Protein AF-A0A2U1FFC9-F1 (afdb_monomer_lite)

Organism: NCBI:txid663609

Structure (mmCIF, N/CA/C/O backbone):
data_AF-A0A2U1FFC9-F1
#
_entry.id   AF-A0A2U1FFC9-F1
#
loop_
_atom_site.group_PDB
_atom_site.id
_atom_site.type_symbol
_atom_site.label_atom_id
_atom_site.label_alt_id
_atom_site.label_comp_id
_atom_site.label_asym_id
_atom_site.label_entity_id
_atom_site.label_seq_id
_atom_site.pdbx_PDB_ins_code
_atom_site.Cartn_x
_atom_site.Cartn_y
_atom_site.Cartn_z
_atom_site.occupancy
_atom_site.B_iso_or_equiv
_atom_site.auth_seq_id
_atom_site.auth_comp_id
_atom_site.auth_asym_id
_atom_site.auth_atom_id
_atom_site.pdbx_PDB_model_num
ATOM 1 N N . MET A 1 1 ? -13.286 -13.145 -3.670 1.00 39.66 1 MET A N 1
ATOM 2 C CA . MET A 1 1 ? -12.957 -12.233 -4.792 1.00 39.66 1 MET A CA 1
ATOM 3 C C . MET A 1 1 ? -11.546 -11.694 -4.554 1.00 39.66 1 MET A C 1
ATOM 5 O O . MET A 1 1 ? -11.308 -11.249 -3.450 1.00 39.66 1 MET A O 1
ATOM 9 N N . GLN A 1 2 ? -10.584 -11.813 -5.482 1.00 45.88 2 GLN A N 1
ATOM 10 C CA . GLN A 1 2 ? -9.219 -11.285 -5.259 1.00 45.88 2 GLN A CA 1
ATOM 11 C C . GLN A 1 2 ? -9.228 -9.750 -5.266 1.00 45.88 2 GLN A C 1
ATOM 13 O O . GLN A 1 2 ? -9.827 -9.145 -6.153 1.00 45.88 2 GLN A O 1
ATOM 18 N N . ARG A 1 3 ? -8.535 -9.142 -4.301 1.00 52.25 3 ARG A N 1
ATOM 19 C CA . ARG A 1 3 ? -8.536 -7.700 -3.999 1.00 52.25 3 ARG A CA 1
ATOM 20 C C . ARG A 1 3 ? -7.901 -6.798 -5.072 1.00 52.25 3 ARG A C 1
ATOM 22 O O . ARG A 1 3 ? -8.127 -5.600 -5.100 1.00 52.25 3 ARG A O 1
ATOM 29 N N . VAL A 1 4 ? -7.175 -7.401 -6.012 1.00 47.69 4 VAL A N 1
ATOM 30 C CA . VAL A 1 4 ? -6.439 -6.766 -7.128 1.00 47.69 4 VAL A CA 1
ATOM 31 C C . VAL A 1 4 ? -7.366 -6.264 -8.266 1.00 47.69 4 VAL A C 1
ATOM 33 O O . VAL A 1 4 ? -6.915 -5.767 -9.292 1.00 47.69 4 VAL A O 1
ATOM 36 N N . LEU A 1 5 ? -8.691 -6.396 -8.131 1.00 48.50 5 LEU A N 1
ATOM 37 C CA . LEU A 1 5 ? -9.648 -6.312 -9.246 1.00 48.50 5 LEU A CA 1
ATOM 38 C C . LEU A 1 5 ? -10.314 -4.952 -9.518 1.00 48.50 5 LEU A C 1
ATOM 40 O O . LEU A 1 5 ? -11.171 -4.877 -10.399 1.00 48.50 5 LEU A O 1
ATOM 44 N N . TRP A 1 6 ? -9.984 -3.866 -8.826 1.00 49.78 6 TRP A N 1
ATOM 45 C CA . TRP A 1 6 ? -10.933 -2.744 -8.734 1.00 49.78 6 TRP A CA 1
ATOM 46 C C . TRP A 1 6 ? -10.689 -1.534 -9.636 1.00 49.78 6 TRP A C 1
ATOM 48 O O . TRP A 1 6 ? -11.025 -0.410 -9.289 1.00 49.78 6 TRP A O 1
ATOM 58 N N . GLY A 1 7 ? -10.264 -1.799 -10.876 1.00 42.22 7 GLY A N 1
ATOM 59 C CA . GLY A 1 7 ? -10.444 -0.859 -11.997 1.00 42.22 7 GLY A CA 1
ATOM 60 C C . GLY A 1 7 ? -11.884 -0.810 -12.548 1.00 42.22 7 GLY A C 1
ATOM 61 O O . GLY A 1 7 ? -12.207 0.044 -13.372 1.00 42.22 7 GLY A O 1
ATOM 62 N N . LYS A 1 8 ? -12.768 -1.724 -12.118 1.00 46.50 8 LYS A N 1
ATOM 63 C CA . LYS A 1 8 ? -14.217 -1.663 -12.362 1.00 46.50 8 LYS A CA 1
ATOM 64 C C . LYS A 1 8 ? -14.975 -2.135 -11.131 1.00 46.50 8 LYS A C 1
ATOM 66 O O . LYS A 1 8 ? -14.842 -3.287 -10.719 1.00 46.50 8 LYS A O 1
ATOM 71 N N . ARG A 1 9 ? -15.795 -1.249 -10.580 1.00 56.44 9 ARG A N 1
ATOM 72 C CA . ARG A 1 9 ? -16.709 -1.566 -9.488 1.00 56.44 9 ARG A CA 1
ATOM 73 C C . ARG A 1 9 ? -17.879 -2.383 -10.040 1.00 56.44 9 ARG A C 1
ATOM 75 O O . ARG A 1 9 ? -18.305 -2.184 -11.179 1.00 56.44 9 ARG A O 1
ATOM 82 N N . GLN A 1 10 ? -18.394 -3.322 -9.249 1.00 54.12 10 GLN A N 1
ATOM 83 C CA . GLN A 1 10 ? -19.547 -4.146 -9.647 1.00 54.12 10 GLN A CA 1
ATOM 84 C C . GLN A 1 10 ? -20.884 -3.386 -9.579 1.00 54.12 10 GLN A C 1
ATOM 86 O O . GLN A 1 10 ? -21.905 -3.893 -10.032 1.00 54.12 10 GLN A O 1
ATOM 91 N N . ASP A 1 11 ? -20.870 -2.159 -9.061 1.00 60.59 11 ASP A N 1
ATOM 92 C CA . ASP A 1 11 ? -22.029 -1.275 -8.902 1.00 60.59 11 ASP A CA 1
ATOM 93 C C . ASP A 1 11 ? -22.314 -0.383 -10.127 1.00 60.59 11 ASP A C 1
ATOM 95 O O . ASP A 1 11 ? -23.240 0.426 -10.106 1.00 60.59 11 ASP A O 1
ATOM 99 N N . GLY A 1 12 ? -21.539 -0.535 -11.207 1.00 63.72 12 GLY A N 1
ATOM 100 C CA . GLY A 1 12 ? -21.712 0.211 -12.455 1.00 63.72 12 GLY A CA 1
ATOM 101 C C . GLY A 1 12 ? -20.914 1.515 -12.551 1.00 63.72 12 GLY A C 1
ATOM 102 O O . GLY A 1 12 ? -20.929 2.137 -13.616 1.00 63.72 12 GLY A O 1
ATOM 103 N N . TYR A 1 13 ? -20.176 1.908 -11.508 1.00 67.44 13 TYR A N 1
ATOM 104 C CA . TYR A 1 13 ? -19.271 3.056 -11.555 1.00 67.44 13 TYR A CA 1
ATOM 105 C C . TYR A 1 13 ? -17.846 2.656 -11.958 1.00 67.44 13 TYR A C 1
ATOM 107 O O . TYR A 1 13 ? -17.339 1.582 -11.632 1.00 67.44 13 TYR A O 1
ATOM 115 N N . ILE A 1 14 ? -17.180 3.543 -12.696 1.00 70.31 14 ILE A N 1
ATOM 116 C CA . ILE A 1 14 ? -15.775 3.381 -13.096 1.00 70.31 14 ILE A CA 1
ATOM 117 C C . ILE A 1 14 ? -14.864 4.115 -12.109 1.00 70.31 14 ILE A C 1
ATOM 119 O O . ILE A 1 14 ? -13.792 3.619 -11.787 1.00 70.31 14 ILE A O 1
ATOM 123 N N . LEU A 1 15 ? -15.297 5.282 -11.625 1.00 76.50 15 LEU A N 1
ATOM 124 C CA . LEU A 1 15 ? -14.524 6.154 -10.742 1.00 76.50 15 LEU A CA 1
ATOM 125 C C . LEU A 1 15 ? -15.277 6.404 -9.432 1.00 76.50 15 LEU A C 1
ATOM 127 O O . LEU A 1 15 ? -16.505 6.510 -9.423 1.00 76.50 15 LEU A O 1
ATOM 131 N N . ASN A 1 16 ? -14.548 6.566 -8.330 1.00 80.69 16 ASN A N 1
ATOM 132 C CA . ASN A 1 16 ? -15.128 6.855 -7.017 1.00 80.69 16 ASN A CA 1
ATOM 133 C C . ASN A 1 16 ? -15.854 8.202 -6.993 1.00 80.69 16 ASN A C 1
ATOM 135 O O . ASN A 1 16 ? -16.884 8.332 -6.336 1.00 80.69 16 ASN A O 1
ATOM 139 N N . SER A 1 17 ? -15.385 9.184 -7.759 1.00 83.69 17 SER A N 1
ATOM 140 C CA . SER A 1 17 ? -16.026 10.484 -7.964 1.00 83.69 17 SER A CA 1
ATOM 141 C C . SER A 1 17 ? -17.448 10.380 -8.526 1.00 83.69 17 SER A C 1
ATOM 143 O O . SER A 1 17 ? -18.261 11.275 -8.289 1.00 83.69 17 SER A O 1
ATOM 145 N N . GLN A 1 18 ? -17.784 9.278 -9.204 1.00 80.56 18 GLN A N 1
ATOM 146 C CA . GLN A 1 18 ? -19.141 9.007 -9.685 1.00 80.56 18 GLN A CA 1
ATOM 147 C C . GLN A 1 18 ? -20.067 8.488 -8.572 1.00 80.56 18 GLN A C 1
ATOM 149 O O . GLN A 1 18 ? -21.270 8.730 -8.630 1.00 80.56 18 GLN A O 1
ATOM 154 N N . ASP A 1 19 ? -19.511 7.868 -7.525 1.00 83.12 19 ASP A N 1
ATOM 155 C CA . ASP A 1 19 ? -20.222 7.437 -6.312 1.00 83.12 19 ASP A CA 1
ATOM 156 C C . ASP A 1 19 ? -19.857 8.313 -5.107 1.00 83.12 19 ASP A C 1
ATOM 158 O O . ASP A 1 19 ? -19.479 7.832 -4.039 1.00 83.12 19 ASP A O 1
ATOM 162 N N . ARG A 1 20 ? -19.917 9.640 -5.281 1.00 86.44 20 ARG A N 1
ATOM 163 C CA . ARG A 1 20 ? -19.698 10.618 -4.195 1.00 86.44 20 ARG A CA 1
ATOM 164 C C . ARG A 1 20 ? -18.394 10.393 -3.413 1.00 86.44 20 ARG A C 1
ATOM 166 O O . ARG A 1 20 ? -18.344 10.664 -2.216 1.00 86.44 20 ARG A O 1
ATOM 173 N N . TYR A 1 21 ? -17.350 9.915 -4.086 1.00 88.19 21 TYR A N 1
ATOM 174 C CA . TYR A 1 21 ? -16.063 9.563 -3.489 1.00 88.19 21 TYR A CA 1
ATOM 175 C C . TYR A 1 21 ? -16.154 8.467 -2.414 1.00 88.19 21 TYR A C 1
ATOM 177 O O . TYR A 1 21 ? -15.487 8.541 -1.384 1.00 88.19 21 TYR A O 1
ATOM 185 N N . ARG A 1 22 ? -16.995 7.450 -2.626 1.00 86.38 22 ARG A N 1
ATOM 186 C CA . ARG A 1 22 ? -17.118 6.280 -1.744 1.00 86.38 22 ARG A CA 1
ATOM 187 C C . ARG A 1 22 ? -16.629 5.042 -2.467 1.00 86.38 22 ARG A C 1
ATOM 189 O O . ARG A 1 22 ? -17.348 4.528 -3.301 1.00 86.38 22 ARG A O 1
ATOM 196 N N . CYS A 1 23 ? -15.448 4.536 -2.157 1.00 86.56 23 CYS A N 1
ATOM 197 C CA . CYS A 1 23 ? -14.851 3.339 -2.748 1.00 86.56 23 CYS A CA 1
ATOM 198 C C . CYS A 1 23 ? -15.372 2.066 -2.047 1.00 86.56 23 CYS A C 1
ATOM 200 O O . CYS A 1 23 ? -14.615 1.381 -1.367 1.00 86.56 23 CYS A O 1
ATOM 202 N N . ARG A 1 24 ? -16.686 1.794 -2.112 1.00 87.12 24 ARG A N 1
ATOM 203 C CA . ARG A 1 24 ? -17.338 0.678 -1.394 1.00 87.12 24 ARG A CA 1
ATOM 204 C C . ARG A 1 24 ? -17.534 -0.521 -2.306 1.00 87.12 24 ARG A C 1
ATOM 206 O O . ARG A 1 24 ? -18.467 -0.570 -3.099 1.00 87.12 24 ARG A O 1
ATOM 213 N N . ILE A 1 25 ? -16.620 -1.461 -2.194 1.00 81.62 25 ILE A N 1
ATOM 214 C CA . ILE A 1 25 ? -16.405 -2.510 -3.193 1.00 81.62 25 ILE A CA 1
ATOM 215 C C . ILE A 1 25 ? -16.366 -3.907 -2.570 1.00 81.62 25 ILE A C 1
ATOM 217 O O . ILE A 1 25 ? -16.505 -4.894 -3.289 1.00 81.62 25 ILE A O 1
ATOM 221 N N . HIS A 1 26 ? -16.248 -3.985 -1.243 1.00 84.19 26 HIS A N 1
ATOM 222 C CA . HIS A 1 26 ? -16.419 -5.212 -0.469 1.00 84.19 26 HIS A CA 1
ATOM 223 C C . HIS A 1 26 ? -17.905 -5.507 -0.204 1.00 84.19 26 HIS A C 1
ATOM 225 O O . HIS A 1 26 ? -18.700 -4.585 -0.009 1.00 84.19 26 HIS A O 1
ATOM 231 N N . ASP A 1 27 ? -18.262 -6.793 -0.192 1.00 85.44 27 ASP A N 1
ATOM 232 C CA . ASP A 1 27 ? -19.570 -7.272 0.262 1.00 85.44 27 ASP A CA 1
ATOM 233 C C . ASP A 1 27 ? -19.655 -7.313 1.798 1.00 85.44 27 ASP A C 1
ATOM 235 O O . ASP A 1 27 ? -18.649 -7.192 2.498 1.00 85.44 27 ASP A O 1
ATOM 239 N N . GLN A 1 28 ? -20.877 -7.444 2.323 1.00 88.75 28 GLN A N 1
ATOM 240 C CA . GLN A 1 28 ? -21.112 -7.397 3.766 1.00 88.75 28 GLN A CA 1
ATOM 241 C C . GLN A 1 28 ? -20.469 -8.583 4.496 1.00 88.75 28 GLN A C 1
ATOM 243 O O . GLN A 1 28 ? -19.842 -8.369 5.524 1.00 88.75 28 GLN A O 1
ATOM 248 N N . ASP A 1 29 ? -20.547 -9.796 3.941 1.00 88.56 29 ASP A N 1
ATOM 249 C CA . ASP A 1 29 ? -19.963 -10.998 4.553 1.00 88.56 29 ASP A CA 1
ATOM 250 C C . ASP A 1 29 ? -18.446 -10.840 4.760 1.00 88.56 29 ASP A C 1
ATOM 252 O O . ASP A 1 29 ? -17.906 -11.197 5.812 1.00 88.56 29 ASP A O 1
ATOM 256 N N . PHE A 1 30 ? -17.744 -10.260 3.779 1.00 87.00 30 PHE A N 1
ATOM 257 C CA . PHE A 1 30 ? -16.332 -9.926 3.920 1.00 87.00 30 PHE A CA 1
ATOM 258 C C . PHE A 1 30 ? -16.111 -8.847 4.982 1.00 87.00 30 PHE A C 1
ATOM 260 O O . PHE A 1 30 ? -15.239 -9.012 5.836 1.00 87.00 30 PHE A O 1
ATOM 267 N N . LEU A 1 31 ? -16.873 -7.751 4.946 1.00 90.94 31 LEU A N 1
ATOM 268 C CA . LEU A 1 31 ? -16.727 -6.666 5.921 1.00 90.94 31 LEU A CA 1
ATOM 269 C C . LEU A 1 31 ? -16.941 -7.166 7.350 1.00 90.94 31 LEU A C 1
ATOM 271 O O . LEU A 1 31 ? -16.120 -6.872 8.212 1.00 90.94 31 LEU A O 1
ATOM 275 N N . ASP A 1 32 ? -17.964 -7.984 7.581 1.00 92.56 32 ASP A N 1
ATOM 276 C CA . ASP A 1 32 ? -18.250 -8.586 8.881 1.00 92.56 32 ASP A CA 1
ATOM 277 C C . ASP A 1 32 ? -17.082 -9.468 9.340 1.00 92.56 32 ASP A C 1
ATOM 279 O O . ASP A 1 32 ? -16.665 -9.400 10.496 1.00 92.56 32 ASP A O 1
ATOM 283 N N . SER A 1 33 ? -16.482 -10.249 8.431 1.00 90.81 33 SER A N 1
ATOM 284 C CA . SER A 1 33 ? -15.308 -11.073 8.755 1.00 90.81 33 SER A CA 1
ATOM 285 C C . SER A 1 33 ? -14.100 -10.251 9.222 1.00 90.81 33 SER A C 1
ATOM 287 O O . SER A 1 33 ? -13.362 -10.701 10.098 1.00 90.81 33 SER A O 1
ATOM 289 N N . ILE A 1 34 ? -13.914 -9.047 8.674 1.00 91.94 34 ILE A N 1
ATOM 290 C CA . ILE A 1 34 ? -12.832 -8.130 9.047 1.00 91.94 34 ILE A CA 1
ATOM 291 C C . ILE A 1 34 ? -13.169 -7.387 10.341 1.00 91.94 34 ILE A C 1
ATOM 293 O O . ILE A 1 34 ? -12.346 -7.353 11.251 1.00 91.94 34 ILE A O 1
ATOM 297 N N . VAL A 1 35 ? -14.377 -6.825 10.442 1.00 94.38 35 VAL A N 1
ATOM 298 C CA . VAL A 1 35 ? -14.840 -6.050 11.606 1.00 94.38 35 VAL A CA 1
ATOM 299 C C . VAL A 1 35 ? -14.822 -6.896 12.878 1.00 94.38 35 VAL A C 1
ATOM 301 O O . VAL A 1 35 ? -14.418 -6.402 13.923 1.00 94.38 35 VAL A O 1
ATOM 304 N N . ASN A 1 36 ? -15.161 -8.185 12.790 1.00 94.62 36 ASN A N 1
ATOM 305 C CA . ASN A 1 36 ? -15.112 -9.107 13.931 1.00 94.62 36 ASN A CA 1
ATOM 306 C C . ASN A 1 36 ? -13.697 -9.355 14.487 1.00 94.62 36 ASN A C 1
ATOM 308 O O . ASN A 1 36 ? -13.565 -9.956 15.549 1.00 94.62 36 ASN A O 1
ATOM 312 N N . GLN A 1 37 ? -12.655 -8.940 13.768 1.00 95.94 37 GLN A N 1
ATOM 313 C CA . GLN A 1 37 ? -11.253 -9.072 14.172 1.00 95.94 37 GLN A CA 1
ATOM 314 C C . GLN A 1 37 ? -10.623 -7.722 14.537 1.00 95.94 37 GLN A C 1
ATOM 316 O O . GLN A 1 37 ? -9.427 -7.671 14.806 1.00 95.94 37 GLN A O 1
ATOM 321 N N . VAL A 1 38 ? -11.398 -6.632 14.513 1.00 97.00 38 VAL A N 1
ATOM 322 C CA . VAL A 1 38 ? -10.933 -5.311 14.942 1.00 97.00 38 VAL A CA 1
ATOM 323 C C . VAL A 1 38 ? -10.784 -5.298 16.457 1.00 97.00 38 VAL A C 1
ATOM 325 O O . VAL A 1 38 ? -11.736 -5.569 17.187 1.00 97.00 38 VAL A O 1
ATOM 328 N N . GLU A 1 39 ? -9.591 -4.940 16.913 1.00 96.75 39 GLU A N 1
ATOM 329 C CA . GLU A 1 39 ? -9.299 -4.665 18.313 1.00 96.75 39 GLU A CA 1
ATOM 330 C C . GLU A 1 39 ? -9.662 -3.208 18.624 1.00 96.75 39 GLU A C 1
ATOM 332 O O . GLU A 1 39 ? -9.395 -2.306 17.823 1.00 96.75 39 GLU A O 1
ATOM 337 N N . GLU A 1 40 ? -10.298 -2.972 19.772 1.00 96.12 40 GLU A N 1
ATOM 338 C CA . GLU A 1 40 ? -10.555 -1.618 20.265 1.00 96.12 40 GLU A CA 1
ATOM 339 C C . GLU A 1 40 ? -9.234 -0.976 20.693 1.00 96.12 40 GLU A C 1
ATOM 341 O O . GLU A 1 40 ? -8.424 -1.591 21.384 1.00 96.12 40 GLU A O 1
ATOM 346 N N . LEU A 1 41 ? -9.013 0.262 20.263 1.00 95.19 41 LEU A N 1
ATOM 347 C CA . LEU A 1 41 ? -7.784 1.000 20.503 1.00 95.19 41 LEU A CA 1
ATOM 348 C C . LEU A 1 41 ? -8.079 2.204 21.387 1.00 95.19 41 LEU A C 1
ATOM 350 O O . LEU A 1 41 ? -8.672 3.181 20.931 1.00 95.19 41 LEU A O 1
ATOM 354 N N . ASP A 1 42 ? -7.624 2.146 22.637 1.00 90.75 42 ASP A N 1
ATOM 355 C CA . ASP A 1 42 ? -7.608 3.316 23.515 1.00 90.75 42 ASP A CA 1
ATOM 356 C C . ASP A 1 42 ? -6.630 4.358 22.936 1.00 90.75 42 ASP A C 1
ATOM 358 O O . ASP A 1 42 ? -5.450 4.031 22.772 1.00 90.75 42 ASP A O 1
ATOM 362 N N . PRO A 1 43 ? -7.062 5.597 22.624 1.00 82.81 43 PRO A N 1
ATOM 363 C CA . PRO A 1 43 ? -6.199 6.630 22.048 1.00 82.81 43 PRO A CA 1
ATOM 364 C C . PRO A 1 43 ? -4.892 6.881 22.816 1.00 82.81 43 PRO A C 1
ATOM 366 O O . PRO A 1 43 ? -3.873 7.199 22.191 1.00 82.81 43 PRO A O 1
ATOM 369 N N . ASP A 1 44 ? -4.906 6.706 24.140 1.00 84.94 44 ASP A N 1
ATOM 370 C CA . ASP A 1 44 ? -3.739 6.876 25.018 1.00 84.94 44 ASP A CA 1
ATOM 371 C C . ASP A 1 44 ? -3.033 5.542 25.348 1.00 84.94 44 ASP A C 1
ATOM 373 O O . ASP A 1 44 ? -2.022 5.513 26.060 1.00 84.94 44 ASP A O 1
ATOM 377 N N . GLY A 1 45 ? -3.549 4.430 24.823 1.00 90.38 45 GLY A N 1
ATOM 378 C CA . GLY A 1 45 ? -3.057 3.079 25.052 1.00 90.38 45 GLY A CA 1
ATOM 379 C C . GLY A 1 45 ? -1.821 2.713 24.216 1.00 90.38 45 GLY A C 1
ATOM 380 O O . GLY A 1 45 ? -1.584 3.258 23.130 1.00 90.38 45 GLY A O 1
ATOM 381 N N . PRO A 1 46 ? -1.012 1.747 24.689 1.00 92.75 46 PRO A N 1
ATOM 382 C CA . PRO A 1 46 ? 0.161 1.276 23.958 1.00 92.75 46 PRO A CA 1
ATOM 383 C C . PRO A 1 46 ? -0.198 0.592 22.629 1.00 92.75 46 PRO A C 1
ATOM 385 O O . PRO A 1 46 ? 0.563 0.740 21.671 1.00 92.75 46 PRO A O 1
ATOM 388 N N . GLU A 1 47 ? -1.344 -0.097 22.530 1.00 93.81 47 GLU A N 1
ATOM 389 C CA . GLU A 1 47 ? -1.783 -0.741 21.280 1.00 93.81 47 GLU A CA 1
ATOM 390 C C . GLU A 1 47 ? -2.062 0.285 20.178 1.00 93.81 47 GLU A C 1
ATOM 392 O O . GLU A 1 47 ? -1.628 0.107 19.039 1.00 93.81 47 GLU A O 1
ATOM 397 N N . HIS A 1 48 ? -2.704 1.408 20.518 1.00 94.12 48 HIS A N 1
ATOM 398 C CA . HIS A 1 48 ? -2.968 2.488 19.567 1.00 94.12 48 HIS A CA 1
ATOM 399 C C . HIS A 1 48 ? -1.666 3.103 19.036 1.00 94.12 48 HIS A C 1
ATOM 401 O O . HIS A 1 48 ? -1.520 3.348 17.833 1.00 94.12 48 HIS A O 1
ATOM 407 N N . GLY A 1 49 ? -0.680 3.298 19.917 1.00 93.50 49 GLY A N 1
ATOM 408 C CA . GLY A 1 49 ? 0.659 3.748 19.537 1.00 93.50 49 GLY A CA 1
ATOM 409 C C . GLY A 1 49 ? 1.374 2.764 18.605 1.00 93.50 49 GLY A C 1
ATOM 410 O O . GLY A 1 49 ? 1.898 3.177 17.567 1.00 93.50 49 GLY A O 1
ATOM 411 N N . ALA A 1 50 ? 1.362 1.471 18.942 1.00 95.38 50 ALA A N 1
ATOM 412 C CA . ALA A 1 50 ? 1.980 0.415 18.139 1.00 95.38 50 ALA A CA 1
ATOM 413 C C . ALA A 1 50 ? 1.333 0.301 16.751 1.00 95.38 50 ALA A C 1
ATOM 415 O O . ALA A 1 50 ? 2.034 0.284 15.736 1.00 95.38 50 ALA A O 1
ATOM 416 N N . PHE A 1 51 ? 0.001 0.310 16.694 1.00 97.25 51 PHE A N 1
ATOM 417 C CA . PHE A 1 51 ? -0.762 0.253 15.453 1.00 97.25 51 PHE A CA 1
ATOM 418 C C . PHE A 1 51 ? -0.478 1.456 14.543 1.00 97.25 51 PHE A C 1
ATOM 420 O O . PHE A 1 51 ? -0.182 1.288 13.357 1.00 97.25 51 PHE A O 1
ATOM 427 N N . ASN A 1 52 ? -0.486 2.678 15.087 1.00 95.06 52 ASN A N 1
ATOM 428 C CA . ASN A 1 52 ? -0.185 3.886 14.315 1.00 95.06 52 ASN A CA 1
ATOM 429 C C . ASN A 1 52 ? 1.264 3.926 13.823 1.00 95.06 52 ASN A C 1
ATOM 431 O O . ASN A 1 52 ? 1.520 4.315 12.680 1.00 95.06 52 ASN A O 1
ATOM 435 N N . GLN A 1 53 ? 2.216 3.509 14.662 1.00 96.06 53 GLN A N 1
ATOM 436 C CA . GLN A 1 53 ? 3.618 3.400 14.267 1.00 96.06 53 GLN A CA 1
ATOM 437 C C . GLN A 1 53 ? 3.789 2.396 13.125 1.00 96.06 53 GLN A C 1
ATOM 439 O O . GLN A 1 53 ? 4.509 2.674 12.163 1.00 96.06 53 GLN A O 1
ATOM 444 N N . TYR A 1 54 ? 3.1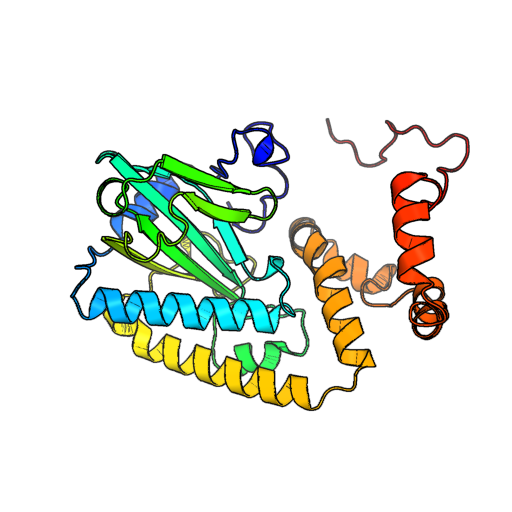13 1.252 13.217 1.00 98.12 54 TYR A N 1
ATOM 445 C CA . TYR A 1 54 ? 3.132 0.229 12.187 1.00 98.12 54 TYR A CA 1
ATOM 446 C C . TYR A 1 54 ? 2.518 0.720 10.871 1.00 98.12 54 TYR A C 1
ATOM 448 O O . TYR A 1 54 ? 3.177 0.632 9.836 1.00 98.12 54 TYR A O 1
ATOM 456 N N . ASN A 1 55 ? 1.316 1.309 10.911 1.00 97.12 55 ASN A N 1
ATOM 457 C CA . ASN A 1 55 ? 0.658 1.914 9.746 1.00 97.12 55 ASN A CA 1
ATOM 458 C C . ASN A 1 55 ? 1.587 2.911 9.041 1.00 97.12 55 ASN A C 1
ATOM 460 O O . ASN A 1 55 ? 1.819 2.794 7.841 1.00 97.12 55 ASN A O 1
ATOM 464 N N . ALA A 1 56 ? 2.191 3.838 9.791 1.00 96.19 56 ALA A N 1
ATOM 465 C CA . ALA A 1 56 ? 3.099 4.833 9.228 1.00 96.19 56 ALA A CA 1
ATOM 466 C C . ALA A 1 56 ? 4.360 4.207 8.605 1.00 96.19 56 ALA A C 1
ATOM 468 O O . ALA A 1 56 ? 4.795 4.629 7.533 1.00 96.19 56 ALA A O 1
ATOM 469 N N . ALA A 1 57 ? 4.954 3.203 9.258 1.00 98.12 57 ALA A N 1
ATOM 470 C CA . ALA A 1 57 ? 6.154 2.535 8.758 1.00 98.12 57 ALA A CA 1
ATOM 471 C C . ALA A 1 57 ? 5.872 1.705 7.497 1.00 98.12 57 ALA A C 1
ATOM 473 O O . ALA A 1 57 ? 6.632 1.780 6.530 1.00 98.12 57 ALA A O 1
ATOM 474 N N . ALA A 1 58 ? 4.780 0.939 7.493 1.00 97.94 58 ALA A N 1
ATOM 475 C CA . ALA A 1 58 ? 4.371 0.136 6.348 1.00 97.94 58 ALA A CA 1
ATOM 476 C C . ALA A 1 58 ? 3.948 1.023 5.168 1.00 97.94 58 ALA A C 1
ATOM 478 O O . ALA A 1 58 ? 4.307 0.728 4.031 1.00 97.94 58 ALA A O 1
ATOM 479 N N . GLU A 1 59 ? 3.254 2.138 5.427 1.00 96.12 59 GLU A N 1
ATOM 480 C CA . GLU A 1 59 ? 2.869 3.106 4.395 1.00 96.12 59 GLU A CA 1
ATOM 481 C C . GLU A 1 59 ? 4.107 3.748 3.758 1.00 96.12 59 GLU A C 1
ATOM 483 O O . GLU A 1 59 ? 4.199 3.827 2.534 1.00 96.12 59 GLU A O 1
ATOM 488 N N . LEU A 1 60 ? 5.099 4.140 4.566 1.00 96.25 60 LEU A N 1
ATOM 489 C CA . LEU A 1 60 ? 6.368 4.670 4.065 1.00 96.25 60 LEU A CA 1
ATOM 490 C C . LEU A 1 60 ? 7.105 3.663 3.173 1.00 96.25 60 LEU A C 1
ATOM 492 O O . LEU A 1 60 ? 7.599 4.042 2.110 1.00 96.25 60 LEU A O 1
ATOM 496 N N . LEU A 1 61 ? 7.188 2.398 3.595 1.00 97.69 61 LEU A N 1
ATOM 497 C CA . LEU A 1 61 ? 7.811 1.354 2.785 1.00 97.69 61 LEU A CA 1
ATOM 498 C C . LEU A 1 61 ? 7.066 1.168 1.464 1.00 97.69 61 LEU A C 1
ATOM 500 O O . LEU A 1 61 ? 7.703 1.143 0.416 1.00 97.69 61 LEU A O 1
ATOM 504 N N . ALA A 1 62 ? 5.737 1.081 1.512 1.00 95.88 62 ALA A N 1
ATOM 505 C CA . ALA A 1 62 ? 4.914 0.902 0.327 1.00 95.88 62 ALA A CA 1
ATOM 506 C C . ALA A 1 62 ? 5.110 2.045 -0.684 1.00 95.88 62 ALA A C 1
ATOM 508 O O . ALA A 1 62 ? 5.261 1.794 -1.881 1.00 95.88 62 ALA A O 1
ATOM 509 N N . PHE A 1 63 ? 5.209 3.295 -0.211 1.00 93.19 63 PHE A N 1
ATOM 510 C CA . PHE A 1 63 ? 5.590 4.427 -1.061 1.00 93.19 63 PHE A CA 1
ATOM 511 C C . PHE A 1 63 ? 6.955 4.258 -1.695 1.00 93.19 63 PHE A C 1
ATOM 513 O O . PHE A 1 63 ? 7.102 4.469 -2.898 1.00 93.19 63 PHE A O 1
ATOM 520 N N . LEU A 1 64 ? 7.954 3.912 -0.890 1.00 94.94 64 LEU A N 1
ATOM 521 C CA . LEU A 1 64 ? 9.323 3.817 -1.364 1.00 94.94 64 LEU A CA 1
ATOM 522 C C . LEU A 1 64 ? 9.480 2.695 -2.398 1.00 94.94 64 LEU A C 1
ATOM 524 O O . LEU A 1 64 ? 10.122 2.909 -3.425 1.00 94.94 64 LEU A O 1
ATOM 528 N N . ASP A 1 65 ? 8.856 1.540 -2.156 1.00 95.44 65 ASP A N 1
ATOM 529 C CA . ASP A 1 65 ? 8.835 0.391 -3.071 1.00 95.44 65 ASP A CA 1
ATOM 530 C C . ASP A 1 65 ? 8.176 0.738 -4.411 1.00 95.44 65 ASP A C 1
ATOM 532 O O . ASP A 1 65 ? 8.580 0.249 -5.462 1.00 95.44 65 ASP A O 1
ATOM 536 N N . HIS A 1 66 ? 7.244 1.690 -4.397 1.00 94.38 66 HIS A N 1
ATOM 537 C CA . HIS A 1 66 ? 6.547 2.181 -5.581 1.00 94.38 66 HIS A CA 1
ATOM 538 C C . HIS A 1 66 ? 7.053 3.561 -6.042 1.00 94.38 66 HIS A C 1
ATOM 540 O O . HIS A 1 66 ? 6.342 4.266 -6.757 1.00 94.38 66 HIS A O 1
ATOM 546 N N . TYR A 1 67 ? 8.271 3.985 -5.676 1.00 93.06 67 TYR A N 1
ATOM 547 C CA . TYR A 1 67 ? 8.865 5.264 -6.115 1.00 93.06 67 TYR A CA 1
ATOM 548 C C . TYR A 1 67 ? 7.951 6.493 -5.898 1.00 93.06 67 TYR A C 1
ATOM 550 O O . TYR A 1 67 ? 7.752 7.315 -6.796 1.00 93.06 67 TYR A O 1
ATOM 558 N N . ASP A 1 68 ? 7.365 6.605 -4.705 1.00 88.25 68 ASP A N 1
ATOM 559 C CA . ASP A 1 68 ? 6.375 7.620 -4.306 1.00 88.25 68 ASP A CA 1
ATOM 560 C C . ASP A 1 68 ? 5.079 7.618 -5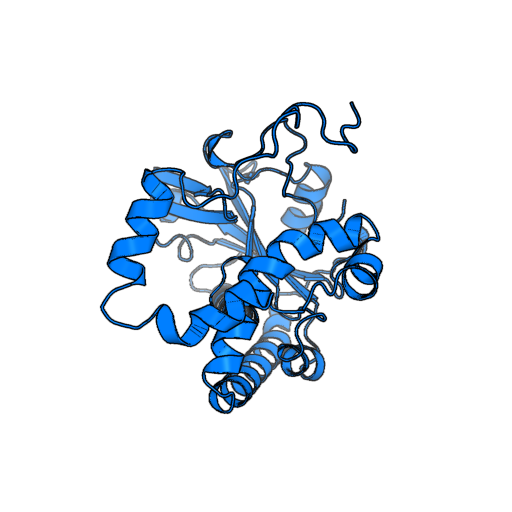.144 1.00 88.25 68 ASP A C 1
ATOM 562 O O . ASP A 1 68 ? 4.261 8.546 -5.075 1.00 88.25 68 ASP A O 1
ATOM 566 N N . CYS A 1 69 ? 4.849 6.567 -5.933 1.00 86.19 69 CYS A N 1
ATOM 567 C CA . CYS A 1 69 ? 3.597 6.366 -6.640 1.00 86.19 69 CYS A CA 1
ATOM 568 C C . CYS A 1 69 ? 2.516 5.890 -5.673 1.00 86.19 69 CYS A C 1
ATOM 570 O O . CYS A 1 69 ? 2.731 5.052 -4.801 1.00 86.19 69 CYS A O 1
ATOM 572 N N . ARG A 1 70 ? 1.300 6.396 -5.877 1.00 82.81 70 ARG A N 1
ATOM 573 C CA . ARG A 1 70 ? 0.140 6.046 -5.053 1.00 82.81 70 ARG A CA 1
ATOM 574 C C . ARG A 1 70 ? -0.394 4.638 -5.323 1.00 82.81 70 ARG A C 1
ATOM 576 O O . ARG A 1 70 ? -1.295 4.233 -4.615 1.00 82.81 70 ARG A O 1
ATOM 583 N N . LEU A 1 71 ? 0.168 3.898 -6.283 1.00 83.75 71 LEU A N 1
ATOM 584 C CA . LEU A 1 71 ? -0.168 2.487 -6.520 1.00 83.75 71 LEU A CA 1
ATOM 585 C C . LEU A 1 71 ? 0.292 1.563 -5.386 1.00 83.75 71 LEU A C 1
ATOM 587 O O . LEU A 1 71 ? -0.330 0.529 -5.173 1.00 83.75 71 LEU A O 1
ATOM 591 N N . GLY A 1 72 ? 1.296 1.977 -4.604 1.00 87.50 72 GLY A N 1
ATOM 592 C CA . GLY A 1 72 ? 1.739 1.234 -3.423 1.00 87.50 72 GLY A CA 1
ATOM 593 C C . GLY A 1 72 ? 0.707 1.182 -2.294 1.00 87.50 72 GLY A C 1
ATOM 594 O O . GLY A 1 72 ? 0.883 0.434 -1.337 1.00 87.50 72 GLY A O 1
ATOM 595 N N . LEU A 1 73 ? -0.393 1.934 -2.384 1.00 89.44 73 LEU A N 1
ATOM 596 C CA . LEU A 1 73 ? -1.499 1.822 -1.440 1.00 89.44 73 LEU A CA 1
ATOM 597 C C . LEU A 1 73 ? -2.863 1.908 -2.118 1.00 89.44 73 LEU A C 1
ATOM 599 O O . LEU A 1 73 ? -3.023 2.462 -3.202 1.00 89.44 73 LEU A O 1
ATOM 603 N N . GLY A 1 74 ? -3.880 1.421 -1.422 1.00 89.44 74 GLY A N 1
ATOM 604 C CA . GLY A 1 74 ? -5.261 1.604 -1.838 1.00 89.44 74 GLY A CA 1
ATOM 605 C C . GLY A 1 74 ? -6.206 1.564 -0.655 1.00 89.44 74 GLY A C 1
ATOM 606 O O . GLY A 1 74 ? -6.411 0.515 -0.054 1.00 89.44 74 GLY A O 1
ATOM 607 N N . ASP A 1 75 ? -6.813 2.703 -0.349 1.00 92.44 75 ASP A N 1
ATOM 608 C CA . ASP A 1 75 ? -7.903 2.792 0.608 1.00 92.44 75 ASP A CA 1
ATOM 609 C C . ASP A 1 75 ? -9.240 2.444 -0.063 1.00 92.44 75 ASP A C 1
ATOM 611 O O . ASP A 1 75 ? -9.535 2.841 -1.197 1.00 92.44 75 ASP A O 1
ATOM 615 N N . THR A 1 76 ? -10.096 1.747 0.677 1.00 91.62 76 THR A N 1
ATOM 616 C CA . THR A 1 76 ? -11.492 1.495 0.317 1.00 91.62 76 THR A CA 1
ATOM 617 C C . THR A 1 76 ? -12.408 1.885 1.471 1.00 91.62 76 THR A C 1
ATOM 619 O O . THR A 1 76 ? -12.006 1.879 2.636 1.00 91.62 76 THR A O 1
ATOM 622 N N . GLY A 1 77 ? -13.643 2.252 1.141 1.00 92.00 77 GLY A N 1
ATOM 623 C CA . GLY A 1 77 ? -14.608 2.851 2.059 1.00 92.00 77 GLY A CA 1
ATOM 624 C C . GLY A 1 77 ? -14.97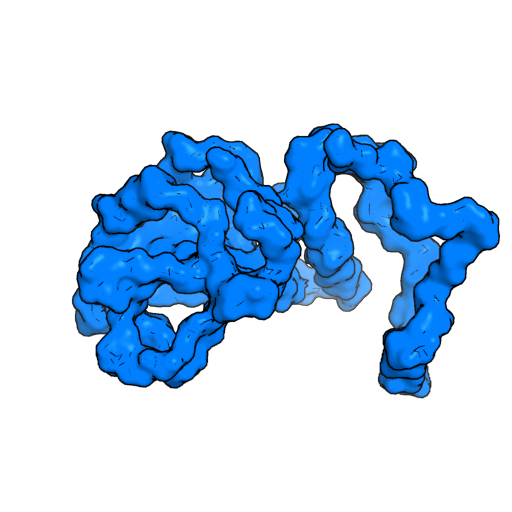4 4.290 1.666 1.00 92.00 77 GLY A C 1
ATOM 625 O O . GLY A 1 77 ? -14.841 4.666 0.498 1.00 92.00 77 GLY A O 1
ATOM 626 N N . PRO A 1 78 ? -15.474 5.112 2.599 1.00 94.81 78 PRO A N 1
ATOM 627 C CA . PRO A 1 78 ? -15.834 4.731 3.964 1.00 94.81 78 PRO A CA 1
ATOM 628 C C . PRO A 1 78 ? -16.972 3.700 3.980 1.00 94.81 78 PRO A C 1
ATOM 630 O O . PRO A 1 78 ? -17.917 3.805 3.192 1.00 94.81 78 PRO A O 1
ATOM 633 N N . TYR A 1 79 ? -16.879 2.715 4.870 1.00 95.19 79 TYR A N 1
ATOM 634 C CA . TYR A 1 79 ? -17.975 1.806 5.206 1.00 95.19 79 TYR A CA 1
ATOM 635 C C . TYR A 1 79 ? -18.600 2.268 6.524 1.00 95.19 79 TYR A C 1
ATOM 637 O O . TYR A 1 79 ? -17.892 2.457 7.507 1.00 95.19 79 TYR A O 1
ATOM 645 N N . GLU A 1 80 ? -19.910 2.499 6.531 1.00 95.25 80 GLU A N 1
ATOM 646 C CA . GLU A 1 80 ? -20.643 2.913 7.733 1.00 95.25 80 GLU A CA 1
ATOM 647 C C . GLU A 1 80 ? -20.904 1.672 8.602 1.00 95.25 80 GLU A C 1
ATOM 649 O O . GLU A 1 80 ? -21.467 0.688 8.114 1.00 95.25 80 GLU A O 1
ATOM 654 N N . LEU A 1 81 ? -20.464 1.700 9.862 1.00 95.69 81 LEU A N 1
ATOM 655 C CA . LEU A 1 81 ? -20.677 0.627 10.836 1.00 95.69 81 LEU A CA 1
ATOM 656 C C . LEU A 1 81 ? -21.997 0.838 11.608 1.00 95.69 81 LEU A C 1
ATOM 658 O O . LEU A 1 81 ? -22.496 1.966 11.674 1.00 95.69 81 LEU A O 1
ATOM 662 N N . PRO A 1 82 ? -22.584 -0.216 12.216 1.00 93.81 82 PRO A N 1
ATOM 663 C CA . PRO A 1 82 ? -23.873 -0.115 12.912 1.00 93.81 82 PRO A CA 1
ATOM 664 C C . PRO A 1 82 ? -23.910 0.884 14.075 1.00 93.81 82 PRO A C 1
ATOM 666 O O . PRO A 1 82 ? -24.979 1.381 14.423 1.00 93.81 82 PRO A O 1
ATOM 669 N N . ASP A 1 83 ? -22.759 1.170 14.680 1.00 93.44 83 ASP A N 1
ATOM 670 C CA . ASP A 1 83 ? -22.590 2.108 15.792 1.00 93.44 83 ASP A CA 1
ATOM 671 C C . ASP A 1 83 ? -22.318 3.554 15.337 1.00 93.44 83 ASP A C 1
ATOM 673 O O . ASP A 1 83 ? -22.090 4.427 16.169 1.00 93.44 83 ASP A O 1
ATOM 677 N N . GLY A 1 84 ? -22.353 3.821 14.027 1.00 94.62 84 GLY A N 1
ATOM 678 C CA . GLY A 1 84 ? -22.100 5.140 13.446 1.00 94.62 84 GLY A CA 1
ATOM 679 C C . GLY A 1 84 ? -20.624 5.443 13.179 1.00 94.62 84 GLY A C 1
ATOM 680 O O . GLY A 1 84 ? -20.328 6.479 12.577 1.00 94.62 84 GLY A O 1
ATOM 681 N N . LYS A 1 85 ? -19.700 4.549 13.558 1.00 96.75 85 LYS A N 1
ATOM 682 C CA . LYS A 1 85 ? -18.281 4.673 13.203 1.00 96.75 85 LYS A CA 1
ATOM 683 C C . LYS A 1 85 ? -18.050 4.360 11.727 1.00 96.75 85 LYS A C 1
ATOM 685 O O . LYS A 1 85 ? -18.906 3.812 11.027 1.00 96.75 85 LYS A O 1
ATOM 690 N N . LEU A 1 86 ? -16.874 4.728 11.234 1.00 97.31 86 LEU A N 1
ATOM 691 C CA . LEU A 1 86 ? -16.500 4.567 9.833 1.00 97.31 86 LEU A CA 1
ATOM 692 C C . LEU A 1 86 ? -15.308 3.631 9.704 1.00 97.31 86 LEU A C 1
ATOM 694 O O . LEU A 1 86 ? -14.296 3.826 10.363 1.00 97.31 86 LEU A O 1
ATOM 698 N N . LEU A 1 87 ? -15.392 2.657 8.807 1.00 97.50 87 LEU A N 1
ATOM 699 C CA . LEU A 1 87 ? -14.282 1.774 8.475 1.00 97.50 87 LEU A CA 1
ATOM 700 C C . LEU A 1 87 ? -13.624 2.211 7.162 1.00 97.50 87 LEU A C 1
ATOM 702 O O . LEU A 1 87 ? -14.292 2.372 6.133 1.00 97.50 87 LEU A O 1
ATOM 706 N N . ILE A 1 88 ? -12.301 2.343 7.196 1.00 97.06 88 ILE A N 1
ATOM 707 C CA . ILE A 1 88 ? -11.436 2.405 6.018 1.00 97.06 88 ILE A CA 1
ATOM 708 C C . ILE A 1 88 ? -10.581 1.143 5.991 1.00 97.06 88 ILE A C 1
ATOM 710 O O . ILE A 1 88 ? -9.947 0.795 6.985 1.00 97.06 88 ILE A O 1
ATOM 714 N N . LEU A 1 89 ? -10.553 0.463 4.847 1.00 95.06 89 LEU A N 1
ATOM 715 C CA . LEU A 1 89 ? -9.619 -0.633 4.611 1.00 95.06 89 LEU A CA 1
ATOM 716 C C . LEU A 1 89 ? -8.489 -0.128 3.733 1.00 95.06 89 LEU A C 1
ATOM 718 O O . LEU A 1 89 ? -8.726 0.228 2.581 1.00 95.06 89 LEU A O 1
ATOM 722 N N . ARG A 1 90 ? -7.277 -0.126 4.269 1.00 95.25 90 ARG A N 1
ATOM 723 C CA . ARG A 1 90 ? -6.066 0.321 3.592 1.00 95.25 90 ARG A CA 1
ATOM 724 C C . ARG A 1 90 ? -5.232 -0.871 3.171 1.00 95.25 90 ARG A C 1
ATOM 726 O O . ARG A 1 90 ? -4.809 -1.638 4.024 1.00 95.25 90 ARG A O 1
ATOM 733 N N . ASP A 1 91 ? -4.968 -1.015 1.885 1.00 93.69 91 ASP A N 1
ATOM 734 C CA . ASP A 1 91 ? -3.918 -1.904 1.393 1.00 93.69 91 ASP A CA 1
ATOM 735 C C . ASP A 1 91 ? -2.596 -1.168 1.281 1.00 93.69 91 ASP A C 1
ATOM 737 O O . ASP A 1 91 ? -2.563 -0.044 0.789 1.00 93.69 91 ASP A O 1
ATOM 741 N N . LEU A 1 92 ? -1.523 -1.830 1.696 1.00 95.69 92 LEU A N 1
ATOM 742 C CA . LEU A 1 92 ? -0.139 -1.401 1.568 1.00 95.69 92 LEU A CA 1
ATOM 743 C C . LEU A 1 92 ? 0.628 -2.509 0.847 1.00 95.69 92 LEU A C 1
ATOM 745 O O . LEU A 1 92 ? 0.869 -3.575 1.418 1.00 95.69 92 LEU A O 1
ATOM 749 N N . PHE A 1 93 ? 0.970 -2.269 -0.414 1.00 94.44 93 PHE A N 1
ATOM 750 C CA . PHE A 1 93 ? 1.744 -3.176 -1.256 1.00 94.44 93 PHE A CA 1
ATOM 751 C C . PHE A 1 93 ? 3.222 -2.946 -0.947 1.00 94.44 93 PHE A C 1
ATOM 753 O O . PHE A 1 93 ? 3.764 -1.883 -1.240 1.00 94.44 93 PHE A O 1
ATOM 760 N N . VAL A 1 94 ? 3.852 -3.910 -0.278 1.00 96.00 94 VAL A N 1
ATOM 761 C CA . VAL A 1 94 ? 5.203 -3.743 0.290 1.00 96.00 94 VAL A CA 1
ATOM 762 C C . VAL A 1 94 ? 6.235 -4.689 -0.316 1.00 96.00 94 VAL A C 1
ATOM 764 O O . VAL A 1 94 ? 7.414 -4.566 0.001 1.00 96.00 94 VAL A O 1
ATOM 767 N N . ASN A 1 95 ? 5.803 -5.654 -1.130 1.00 96.25 95 ASN A N 1
ATOM 768 C CA . ASN A 1 95 ? 6.679 -6.640 -1.754 1.00 96.25 95 ASN A CA 1
ATOM 769 C C . ASN A 1 95 ? 6.125 -7.052 -3.130 1.00 96.25 95 ASN A C 1
ATOM 771 O O . ASN A 1 95 ? 5.504 -8.110 -3.287 1.00 96.25 95 ASN A O 1
ATOM 775 N N . GLU A 1 96 ? 6.272 -6.175 -4.124 1.00 93.06 96 GLU A N 1
ATOM 776 C CA . GLU A 1 96 ? 5.864 -6.455 -5.504 1.00 93.06 96 GLU A CA 1
ATOM 777 C C . GLU A 1 96 ? 6.973 -7.201 -6.269 1.00 93.06 96 GLU A C 1
ATOM 779 O O . GLU A 1 96 ? 7.964 -6.629 -6.713 1.00 93.06 96 GLU A O 1
ATOM 784 N N . GLU A 1 97 ? 6.780 -8.510 -6.448 1.00 90.94 97 GLU A N 1
ATOM 785 C CA . GLU A 1 97 ? 7.757 -9.449 -7.025 1.00 90.94 97 GLU A CA 1
ATOM 786 C C . GLU A 1 97 ? 8.251 -9.084 -8.436 1.00 90.94 97 GLU A C 1
ATOM 788 O O . GLU A 1 97 ? 9.333 -9.514 -8.838 1.00 90.94 97 GLU A O 1
ATOM 793 N N . VAL A 1 98 ? 7.488 -8.309 -9.220 1.00 91.75 98 VAL A N 1
ATOM 794 C CA . VAL A 1 98 ? 7.950 -7.919 -10.565 1.00 91.75 98 VAL A CA 1
ATOM 795 C C . VAL A 1 98 ? 9.027 -6.841 -10.532 1.00 91.75 98 VAL A C 1
ATOM 797 O O . VAL A 1 98 ? 9.720 -6.627 -11.531 1.00 91.75 98 VAL A O 1
ATOM 800 N N . PHE A 1 99 ? 9.169 -6.140 -9.412 1.00 94.06 99 PHE A N 1
ATOM 801 C CA . PHE A 1 99 ? 10.154 -5.093 -9.255 1.00 94.06 99 PHE A CA 1
ATOM 802 C C . PHE A 1 99 ? 11.456 -5.676 -8.721 1.00 94.06 99 PHE A C 1
ATOM 804 O O . PHE A 1 99 ? 11.574 -6.127 -7.587 1.00 94.06 99 PHE A O 1
ATOM 811 N N . HIS A 1 100 ? 12.509 -5.583 -9.529 1.00 93.62 100 HIS A N 1
ATOM 812 C CA . HIS A 1 100 ? 13.826 -6.114 -9.170 1.00 93.62 100 HIS A CA 1
ATOM 813 C C . HIS A 1 100 ? 14.487 -5.410 -7.960 1.00 93.62 100 HIS A C 1
ATOM 815 O O . HIS A 1 100 ? 15.585 -5.789 -7.539 1.00 93.62 100 HIS A O 1
ATOM 821 N N . TRP A 1 101 ? 13.904 -4.318 -7.455 1.00 95.44 101 TRP A N 1
ATOM 822 C CA . TRP A 1 101 ? 14.349 -3.621 -6.245 1.00 95.44 101 TRP A CA 1
ATOM 823 C C . TRP A 1 101 ? 13.610 -4.056 -4.978 1.00 95.44 101 TRP A C 1
ATOM 825 O O . TRP A 1 101 ? 14.125 -3.783 -3.896 1.00 95.44 101 TRP A O 1
ATOM 835 N N . SER A 1 102 ? 12.481 -4.755 -5.113 1.00 95.62 102 SER A N 1
ATOM 836 C CA . SER A 1 102 ? 11.675 -5.282 -4.005 1.00 95.62 102 SER A CA 1
ATOM 837 C C . SER A 1 102 ? 12.231 -6.592 -3.428 1.00 95.62 102 SER A C 1
ATOM 839 O O . SER A 1 102 ? 11.740 -7.082 -2.418 1.00 95.62 102 SER A O 1
ATOM 841 N N . ASP A 1 103 ? 13.330 -7.119 -3.982 1.00 96.44 103 ASP A N 1
ATOM 842 C CA . ASP A 1 103 ? 14.105 -8.241 -3.420 1.00 96.44 103 ASP A CA 1
ATOM 843 C C . ASP A 1 103 ? 14.512 -8.022 -1.948 1.00 96.44 103 ASP A C 1
ATOM 845 O O . ASP A 1 103 ? 14.635 -8.970 -1.179 1.00 96.44 103 ASP A O 1
ATOM 849 N N . VAL A 1 104 ? 14.695 -6.768 -1.523 1.00 97.12 104 VAL A N 1
ATOM 850 C CA . VAL A 1 104 ? 14.984 -6.419 -0.122 1.00 97.12 104 VAL A CA 1
ATOM 851 C C . VAL A 1 104 ? 13.786 -6.623 0.809 1.00 97.12 104 VAL A C 1
ATOM 853 O O . VAL A 1 104 ? 13.982 -6.804 2.012 1.00 97.12 104 VAL A O 1
ATOM 856 N N . CYS A 1 105 ? 12.568 -6.573 0.269 1.00 97.38 105 CYS A N 1
ATOM 857 C CA . CYS A 1 105 ? 11.326 -6.844 0.984 1.00 97.38 105 CYS A CA 1
ATOM 858 C C . CYS A 1 105 ? 11.105 -8.355 1.111 1.00 97.38 105 CYS A C 1
ATOM 860 O O . CYS A 1 105 ? 10.768 -8.831 2.197 1.00 97.38 105 CYS A O 1
ATOM 862 N N . GLU A 1 106 ? 11.394 -9.111 0.047 1.00 95.06 106 GLU A N 1
ATOM 863 C CA . GLU A 1 106 ? 11.427 -10.578 0.071 1.00 95.06 106 GLU A CA 1
ATOM 864 C C . GLU A 1 106 ? 12.467 -11.106 1.074 1.00 95.06 106 GLU A C 1
ATOM 866 O O . GLU A 1 106 ? 12.137 -11.927 1.928 1.00 95.06 106 GLU A O 1
ATOM 871 N N . ASP A 1 107 ? 13.695 -10.576 1.057 1.00 96.69 107 ASP A N 1
ATOM 872 C CA . ASP A 1 107 ? 14.764 -10.928 2.010 1.00 96.69 107 ASP A CA 1
ATOM 873 C C . ASP A 1 107 ? 14.392 -10.602 3.470 1.00 96.69 107 ASP A C 1
ATOM 875 O O . ASP A 1 107 ? 14.836 -11.268 4.405 1.00 96.69 107 ASP A O 1
ATOM 879 N N . ALA A 1 108 ? 13.549 -9.589 3.686 1.00 97.19 108 ALA A N 1
ATOM 880 C CA . ALA A 1 108 ? 13.005 -9.263 5.003 1.00 97.19 108 ALA A CA 1
ATOM 881 C C . ALA A 1 108 ? 11.801 -10.138 5.404 1.00 97.19 108 ALA A C 1
ATOM 883 O O . ALA A 1 108 ? 11.278 -9.970 6.508 1.00 97.19 108 ALA A O 1
ATOM 884 N N . GLY A 1 109 ? 11.354 -11.058 4.543 1.00 96.69 109 GLY A N 1
ATOM 885 C CA . GLY A 1 109 ? 10.209 -11.932 4.795 1.00 96.69 109 GLY A CA 1
ATOM 886 C C . GLY A 1 109 ? 8.902 -11.156 4.937 1.00 96.69 109 GLY A C 1
ATOM 887 O O . GLY A 1 109 ? 8.120 -11.438 5.851 1.00 96.69 109 GLY A O 1
ATOM 888 N N . LEU A 1 110 ? 8.710 -10.127 4.105 1.00 97.81 110 LEU A N 1
ATOM 889 C CA . LEU A 1 110 ? 7.470 -9.360 4.051 1.00 97.81 110 LEU A CA 1
ATOM 890 C C . LEU A 1 110 ? 6.447 -10.039 3.126 1.00 97.81 110 LEU A C 1
ATOM 892 O O . LEU A 1 110 ? 6.825 -10.500 2.044 1.00 97.81 110 LEU A O 1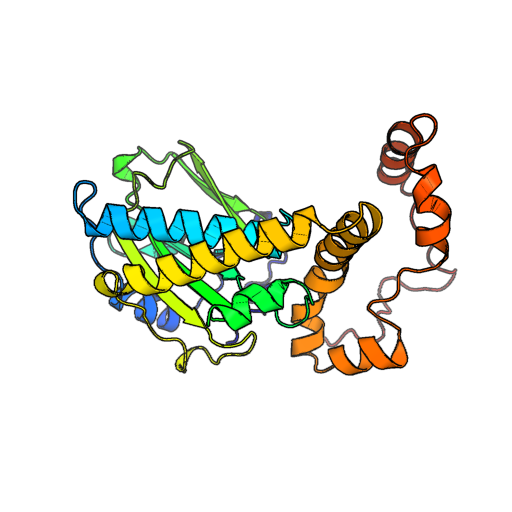
ATOM 896 N N . PRO A 1 111 ? 5.154 -10.049 3.500 1.00 96.94 111 PRO A N 1
ATOM 897 C CA . PRO A 1 111 ? 4.093 -10.484 2.604 1.00 96.94 111 PRO A CA 1
ATOM 898 C C . PRO A 1 111 ? 3.978 -9.507 1.431 1.00 96.94 111 PRO A C 1
ATOM 900 O O . PRO A 1 111 ? 4.452 -8.373 1.499 1.00 96.94 111 PRO A O 1
ATOM 903 N N . HIS A 1 112 ? 3.288 -9.913 0.371 1.00 95.12 112 HIS A N 1
ATOM 904 C CA . HIS A 1 112 ? 3.003 -9.029 -0.756 1.00 95.12 112 HIS A CA 1
ATOM 905 C C . HIS A 1 112 ? 2.243 -7.758 -0.331 1.00 95.12 112 HIS A C 1
ATOM 907 O O . HIS A 1 112 ? 2.598 -6.649 -0.739 1.00 95.12 112 HIS A O 1
ATOM 913 N N . VAL A 1 113 ? 1.208 -7.911 0.508 1.00 94.81 113 VAL A N 1
ATOM 914 C CA . VAL A 1 113 ? 0.361 -6.804 0.984 1.00 94.81 113 VAL A CA 1
ATOM 915 C C . VAL A 1 113 ? 0.056 -6.928 2.470 1.00 94.81 113 VAL A C 1
ATOM 917 O O . VAL A 1 113 ? -0.302 -8.009 2.945 1.00 94.81 113 VAL A O 1
ATOM 920 N N . TYR A 1 114 ? 0.081 -5.789 3.160 1.00 97.06 114 TYR A N 1
ATOM 921 C CA . TYR A 1 114 ? -0.617 -5.605 4.428 1.00 97.06 114 TYR A CA 1
ATOM 922 C C . TYR A 1 114 ? -1.940 -4.884 4.213 1.00 97.06 114 TYR A C 1
ATOM 924 O O . TYR A 1 114 ? -2.007 -3.869 3.526 1.00 97.06 114 TYR A O 1
ATOM 932 N N . THR A 1 115 ? -2.995 -5.387 4.833 1.00 95.06 115 THR A N 1
ATOM 933 C CA . THR A 1 115 ? -4.280 -4.705 4.915 1.00 95.06 115 THR A CA 1
ATOM 934 C C . THR A 1 115 ? -4.494 -4.205 6.326 1.00 95.06 115 THR A C 1
ATOM 936 O O . THR A 1 115 ? -4.478 -5.001 7.255 1.00 95.06 115 THR A O 1
ATOM 939 N N . LEU A 1 116 ? -4.799 -2.926 6.477 1.00 97.12 116 LEU A N 1
ATOM 940 C CA . LEU A 1 116 ? -5.170 -2.335 7.749 1.00 97.12 116 LEU A CA 1
ATOM 941 C C . LEU A 1 116 ? -6.659 -1.998 7.742 1.00 97.12 116 LEU A C 1
ATOM 943 O O . LEU A 1 116 ? -7.144 -1.332 6.827 1.00 97.12 116 LEU A O 1
ATOM 947 N N . ALA A 1 117 ? -7.374 -2.450 8.764 1.00 97.44 117 ALA A N 1
ATOM 948 C CA . ALA A 1 117 ? -8.707 -1.971 9.091 1.00 97.44 117 ALA A CA 1
ATOM 949 C C . ALA A 1 117 ? -8.577 -0.794 10.056 1.00 97.44 117 ALA A C 1
ATOM 951 O O . ALA A 1 117 ? -8.012 -0.942 11.134 1.00 97.44 117 ALA A O 1
ATOM 952 N N . LEU A 1 118 ? -9.069 0.372 9.646 1.00 97.69 118 LEU A N 1
ATOM 953 C CA . LEU A 1 118 ? -9.036 1.615 10.410 1.00 97.69 118 LEU A CA 1
ATOM 954 C C . LEU A 1 118 ? -10.472 1.983 10.776 1.00 97.69 118 LEU A C 1
ATOM 956 O O . LEU A 1 118 ? -11.227 2.424 9.904 1.00 97.69 118 LEU A O 1
ATOM 960 N N . VAL A 1 119 ? -10.854 1.796 12.039 1.00 97.75 119 VAL A N 1
ATOM 961 C CA . VAL A 1 119 ? -12.160 2.238 12.544 1.00 97.75 119 VAL A CA 1
ATOM 962 C C . VAL A 1 119 ? -12.019 3.641 13.109 1.00 97.75 119 VAL A C 1
ATOM 964 O O . VAL A 1 119 ? -11.288 3.866 14.068 1.00 97.75 119 VAL A O 1
ATOM 967 N N . ILE A 1 120 ? -12.715 4.584 12.489 1.00 97.00 120 ILE A N 1
ATOM 968 C CA . ILE A 1 120 ? -12.665 6.013 12.769 1.00 97.00 120 ILE A CA 1
ATOM 969 C C . ILE A 1 120 ? -13.946 6.413 13.496 1.00 97.00 120 ILE A C 1
ATOM 971 O O . ILE A 1 120 ? -15.049 6.177 12.995 1.00 97.00 120 ILE A O 1
ATOM 975 N N . ASP A 1 121 ? -13.793 7.066 14.641 1.00 96.38 121 ASP A N 1
ATOM 976 C CA . ASP A 1 121 ? -14.882 7.734 15.338 1.00 96.38 121 ASP A CA 1
ATOM 977 C C . ASP A 1 121 ? -15.069 9.160 14.777 1.00 96.38 121 ASP A C 1
ATOM 979 O O . ASP A 1 121 ? -14.208 10.028 14.971 1.00 96.38 121 ASP A O 1
ATOM 983 N N . PRO A 1 122 ? -16.169 9.442 14.054 1.00 95.88 122 PRO A N 1
ATOM 984 C CA . PRO A 1 122 ? -16.388 10.760 13.472 1.00 95.88 122 PRO A CA 1
ATOM 985 C C . PRO A 1 122 ? -16.582 11.863 14.526 1.00 95.88 122 PRO A C 1
ATOM 987 O O . PRO A 1 122 ? -16.338 13.034 14.215 1.00 95.88 122 PRO A O 1
ATOM 990 N N . GLU A 1 123 ? -16.996 11.535 15.753 1.00 95.69 123 GLU A N 1
ATOM 991 C CA . GLU A 1 123 ? -17.277 12.522 16.800 1.00 95.69 123 GLU A CA 1
ATOM 992 C C . GLU A 1 123 ? -15.989 13.129 17.367 1.00 95.69 123 GLU A C 1
ATOM 994 O O . GLU A 1 123 ? -15.916 14.352 17.528 1.00 95.69 123 GLU A O 1
ATOM 999 N N . ILE A 1 124 ? -14.940 12.314 17.564 1.00 93.69 124 ILE A N 1
ATOM 1000 C CA . ILE A 1 124 ? -13.640 12.735 18.131 1.00 93.69 124 ILE A CA 1
ATOM 1001 C C . ILE A 1 124 ? -13.049 13.930 17.377 1.00 93.69 124 ILE A C 1
ATOM 1003 O O . ILE A 1 124 ? -12.487 14.846 17.980 1.00 93.69 124 ILE A O 1
ATOM 1007 N N . MET A 1 125 ? -13.190 13.942 16.052 1.00 93.25 125 MET A N 1
ATOM 1008 C CA . MET A 1 125 ? -12.639 14.996 15.200 1.00 93.25 125 MET A CA 1
ATOM 1009 C C . MET A 1 125 ? -13.689 15.944 14.618 1.00 93.25 125 MET A C 1
ATOM 1011 O O . MET A 1 125 ? -13.333 16.774 13.780 1.00 93.25 125 MET A O 1
ATOM 1015 N N . SER A 1 126 ? -14.957 15.830 15.034 1.00 94.69 126 SER A N 1
ATOM 1016 C CA . SER A 1 126 ? -16.079 16.581 14.447 1.00 94.69 126 SER A CA 1
ATOM 1017 C C . SER A 1 126 ? -16.086 16.483 12.916 1.00 94.69 126 SER A C 1
ATOM 1019 O O . SER A 1 126 ? -16.033 17.491 12.208 1.00 94.69 126 SER A O 1
ATOM 1021 N N . LEU A 1 127 ? -16.060 15.250 12.407 1.00 95.69 127 LEU A N 1
ATOM 1022 C CA . LEU A 1 127 ? -15.879 14.952 10.992 1.00 95.69 127 LEU A CA 1
ATOM 1023 C C . LEU A 1 127 ? -17.003 15.574 10.147 1.00 95.69 127 LEU A C 1
ATOM 1025 O O . LEU A 1 127 ? -18.161 15.171 10.223 1.00 95.69 127 LEU A O 1
ATOM 1029 N N . GLU A 1 128 ? -16.644 16.528 9.291 1.00 94.44 128 GLU A N 1
ATOM 1030 C CA . GLU A 1 128 ? -17.564 17.147 8.330 1.00 94.44 128 GLU A CA 1
ATOM 1031 C C . GLU A 1 128 ? -17.663 16.322 7.045 1.00 94.44 128 GLU A C 1
ATOM 1033 O O . GLU A 1 128 ? -18.688 16.305 6.363 1.00 94.44 128 GLU A O 1
ATOM 1038 N N . GLU A 1 129 ? -16.558 15.676 6.672 1.00 93.50 129 GLU A N 1
ATOM 1039 C CA . GLU A 1 129 ? -16.419 15.017 5.386 1.00 93.50 129 GLU A CA 1
ATOM 1040 C C . GLU A 1 129 ? -15.343 13.937 5.413 1.00 93.50 129 GLU A C 1
ATOM 1042 O O . GLU A 1 129 ? -14.238 14.164 5.904 1.00 93.50 129 GLU A O 1
ATOM 1047 N N . ILE A 1 130 ? -15.641 12.807 4.773 1.00 94.69 130 ILE A N 1
ATOM 1048 C CA . ILE A 1 130 ? -14.684 11.762 4.415 1.00 94.69 130 ILE A CA 1
ATOM 1049 C C . ILE A 1 130 ? -14.914 11.330 2.965 1.00 94.69 130 ILE A C 1
ATOM 1051 O O . ILE A 1 130 ? -16.051 11.181 2.511 1.00 94.69 130 ILE A O 1
ATOM 1055 N N . ARG A 1 131 ? -13.829 11.171 2.212 1.00 93.56 131 ARG A N 1
ATOM 1056 C CA . ARG A 1 131 ? -13.848 10.832 0.788 1.00 93.56 131 ARG A CA 1
ATOM 1057 C C . ARG A 1 131 ? -12.686 9.914 0.459 1.00 93.56 131 ARG A C 1
ATOM 1059 O O . ARG A 1 131 ? -11.562 10.211 0.841 1.00 93.56 131 ARG A O 1
ATOM 1066 N N . VAL A 1 132 ? -12.932 8.883 -0.333 1.00 91.06 132 VAL A N 1
ATOM 1067 C CA . VAL A 1 132 ? -11.895 8.106 -1.013 1.00 91.06 132 VAL A CA 1
ATOM 1068 C C . VAL A 1 132 ? -11.885 8.518 -2.483 1.00 91.06 132 VAL A C 1
ATOM 1070 O O . VAL A 1 132 ? -12.884 8.373 -3.192 1.00 91.06 132 VAL A O 1
ATOM 1073 N N . ASN A 1 133 ? -10.781 9.113 -2.938 1.00 87.75 133 ASN A N 1
ATOM 1074 C CA . ASN A 1 133 ? -10.687 9.650 -4.296 1.00 87.75 133 ASN A CA 1
ATOM 1075 C C . ASN A 1 133 ? -10.500 8.551 -5.364 1.00 87.75 133 ASN A C 1
ATOM 1077 O O . ASN A 1 133 ? -10.450 7.363 -5.062 1.00 87.75 133 ASN A O 1
ATOM 1081 N N . ASP A 1 134 ? -10.390 8.953 -6.631 1.00 83.44 134 ASP A N 1
ATOM 1082 C CA . ASP A 1 134 ? -10.271 8.028 -7.771 1.00 83.44 134 ASP A CA 1
ATOM 1083 C C . ASP A 1 134 ? -8.952 7.241 -7.812 1.00 83.44 134 ASP A C 1
ATOM 1085 O O . ASP A 1 134 ? -8.850 6.268 -8.549 1.00 83.44 134 ASP A O 1
ATOM 1089 N N . ILE A 1 135 ? -7.963 7.642 -7.010 1.00 80.19 135 ILE A N 1
ATOM 1090 C CA . ILE A 1 135 ? -6.688 6.936 -6.825 1.00 80.19 135 ILE A CA 1
ATOM 1091 C C . ILE A 1 135 ? -6.616 6.279 -5.437 1.00 80.19 135 ILE A C 1
ATOM 1093 O O . ILE A 1 135 ? -5.535 6.130 -4.876 1.00 80.19 135 ILE A O 1
ATOM 1097 N N . SER A 1 136 ? -7.776 5.947 -4.861 1.00 85.38 136 SER A N 1
ATOM 1098 C CA . SER A 1 136 ? -7.904 5.197 -3.607 1.00 85.38 136 SER A CA 1
ATOM 1099 C C . SER A 1 136 ? -7.180 5.838 -2.417 1.00 85.38 136 SER A C 1
ATOM 1101 O O . SER A 1 136 ? -6.550 5.163 -1.616 1.00 85.38 136 SER A O 1
ATOM 1103 N N . THR A 1 137 ? -7.240 7.165 -2.293 1.00 88.00 137 THR A N 1
ATOM 1104 C CA . THR A 1 137 ? -6.692 7.906 -1.145 1.00 88.00 137 THR A CA 1
ATOM 1105 C C . THR A 1 137 ? -7.817 8.490 -0.301 1.00 88.00 137 THR A C 1
ATOM 1107 O O . THR A 1 137 ? -8.679 9.201 -0.834 1.00 88.00 137 THR A O 1
ATOM 1110 N N . THR A 1 138 ? -7.774 8.248 1.010 1.00 92.62 138 THR A N 1
ATOM 1111 C CA . THR A 1 138 ? -8.707 8.849 1.970 1.00 92.62 138 THR A CA 1
ATOM 1112 C C . THR A 1 138 ? -8.349 10.303 2.271 1.00 92.62 138 THR A C 1
ATOM 1114 O O . THR A 1 138 ? -7.222 10.635 2.633 1.00 92.62 138 THR A O 1
ATOM 1117 N N . PHE A 1 139 ? -9.340 11.183 2.167 1.00 93.00 139 PHE A N 1
ATOM 1118 C CA . PHE A 1 139 ? -9.289 12.575 2.594 1.00 93.00 139 PHE A CA 1
ATOM 1119 C C . PHE A 1 139 ? -10.414 12.849 3.575 1.00 93.00 139 PHE A C 1
ATOM 1121 O O . PHE A 1 139 ? -11.563 12.490 3.321 1.00 93.00 139 PHE A O 1
ATOM 1128 N N . THR A 1 140 ? -10.093 13.565 4.646 1.00 95.31 140 THR A N 1
ATOM 1129 C CA . THR A 1 140 ? -11.069 13.996 5.644 1.00 95.31 140 THR A CA 1
ATOM 1130 C C . THR A 1 140 ? -11.054 15.510 5.836 1.00 95.31 140 THR A C 1
ATOM 1132 O O . THR A 1 140 ? -10.077 16.200 5.510 1.00 95.31 140 THR A O 1
ATOM 1135 N N . ARG A 1 141 ? -12.149 16.047 6.376 1.00 94.31 141 ARG A N 1
ATOM 1136 C CA . ARG A 1 141 ? -12.212 17.389 6.965 1.00 94.31 141 ARG A CA 1
ATOM 1137 C C . ARG A 1 141 ? -12.754 17.260 8.388 1.00 94.31 141 ARG A C 1
ATOM 1139 O O . ARG A 1 141 ? -13.908 16.860 8.522 1.00 94.31 141 ARG A O 1
ATOM 1146 N N . PRO A 1 142 ? -11.957 17.583 9.425 1.00 94.44 142 PRO A N 1
ATOM 1147 C CA . PRO A 1 142 ? -10.532 17.975 9.416 1.00 94.44 142 PRO A CA 1
ATOM 1148 C C . PRO A 1 142 ? -9.569 16.928 8.810 1.00 94.44 142 PRO A C 1
ATOM 1150 O O . PRO A 1 142 ? -9.920 15.764 8.683 1.00 94.44 142 PRO A O 1
ATOM 1153 N N . LYS A 1 143 ? -8.345 17.319 8.410 1.00 91.44 143 LYS A N 1
ATOM 1154 C CA . LYS A 1 143 ? -7.439 16.470 7.590 1.00 91.44 143 LYS A CA 1
ATOM 1155 C C . LYS A 1 143 ? -6.792 15.276 8.304 1.00 91.44 143 LYS A C 1
ATOM 1157 O O . LYS A 1 143 ? -6.379 14.342 7.628 1.00 91.44 143 LYS A O 1
ATOM 1162 N N . ASN A 1 144 ? -6.623 15.334 9.622 1.00 88.94 144 ASN A N 1
ATOM 1163 C CA . ASN A 1 144 ? -5.877 14.320 10.365 1.00 88.94 144 ASN A CA 1
ATOM 1164 C C . ASN A 1 144 ? -6.834 13.358 11.075 1.00 88.94 144 ASN A C 1
ATOM 1166 O O . ASN A 1 144 ? -7.147 13.560 12.243 1.00 88.94 144 ASN A O 1
ATOM 1170 N N . TYR A 1 145 ? -7.306 12.336 10.362 1.00 91.56 145 TYR A N 1
ATOM 1171 C CA . TYR A 1 145 ? -8.216 11.338 10.929 1.00 91.56 145 TYR A CA 1
ATOM 1172 C C . TYR A 1 145 ? -7.512 10.259 11.755 1.00 91.56 145 TYR A C 1
ATOM 1174 O O . TYR A 1 145 ? -8.185 9.535 12.478 1.00 91.56 145 TYR A O 1
ATOM 1182 N N . LEU A 1 146 ? -6.177 10.153 11.690 1.00 89.88 146 LEU A N 1
ATOM 1183 C CA . LEU A 1 146 ? -5.429 9.138 12.443 1.00 89.88 146 LEU A CA 1
ATOM 1184 C C . LEU A 1 146 ? -5.619 9.279 13.960 1.00 89.88 146 LEU A C 1
ATOM 1186 O O . LEU A 1 146 ? -5.587 8.289 14.671 1.00 89.88 146 LEU A O 1
ATOM 1190 N N . GLN A 1 147 ? -5.872 10.496 14.451 1.00 88.94 147 GLN A N 1
ATOM 1191 C CA . GLN A 1 147 ? -6.174 10.755 15.867 1.00 88.94 147 GLN A CA 1
ATOM 1192 C C . GLN A 1 147 ? -7.564 10.273 16.297 1.00 88.94 147 GLN A C 1
ATOM 1194 O O . GLN A 1 147 ? -7.834 10.183 17.488 1.00 88.94 147 GLN A O 1
ATOM 1199 N N . ALA A 1 148 ? -8.449 10.017 15.336 1.00 93.81 148 ALA A N 1
ATOM 1200 C CA . ALA A 1 148 ? -9.804 9.541 15.564 1.00 93.81 148 ALA A CA 1
ATOM 1201 C C . ALA A 1 148 ? -9.934 8.032 15.301 1.00 93.81 148 ALA A C 1
ATOM 1203 O O . ALA A 1 148 ? -11.049 7.517 15.257 1.00 93.81 148 ALA A O 1
ATOM 1204 N N . VAL A 1 149 ? -8.819 7.323 15.092 1.00 95.50 149 VAL A N 1
ATOM 1205 C CA . VAL A 1 149 ? -8.820 5.865 14.950 1.00 95.50 149 VAL A CA 1
ATOM 1206 C C . VAL A 1 149 ? -8.977 5.240 16.335 1.00 95.50 149 VAL A C 1
ATOM 1208 O O . VAL A 1 149 ? -8.105 5.378 17.181 1.00 95.50 149 VAL A O 1
ATOM 1211 N N . VAL A 1 150 ? -10.095 4.551 16.549 1.00 96.56 150 VAL A N 1
ATOM 1212 C CA . VAL A 1 150 ? -10.474 3.909 17.825 1.00 96.56 150 VAL A CA 1
ATOM 1213 C C . VAL A 1 150 ? -10.537 2.387 17.724 1.00 96.56 150 VAL A C 1
ATOM 1215 O O . VAL A 1 150 ? -10.904 1.703 18.673 1.00 96.56 150 VAL A O 1
ATOM 1218 N N . GLY A 1 151 ? -10.206 1.835 16.559 1.00 97.25 151 GLY A N 1
ATOM 1219 C CA . GLY A 1 151 ? -10.091 0.399 16.370 1.00 97.25 151 GLY A CA 1
ATOM 1220 C C . GLY A 1 151 ? -9.174 0.060 15.205 1.00 97.25 151 GLY A C 1
ATOM 1221 O O . GLY A 1 151 ? -9.140 0.781 14.200 1.00 97.25 151 GLY A O 1
ATOM 1222 N N . GLY A 1 152 ? -8.431 -1.033 15.352 1.00 97.44 152 GLY A N 1
ATOM 1223 C CA . GLY A 1 152 ? -7.427 -1.474 14.393 1.00 97.44 152 GLY A CA 1
ATOM 1224 C C . GLY A 1 152 ? -7.419 -2.985 14.202 1.00 97.44 152 GLY A C 1
ATOM 1225 O O . GLY A 1 152 ? -7.648 -3.746 15.133 1.00 97.44 152 GLY A O 1
ATOM 1226 N N . ALA A 1 153 ? -7.124 -3.424 12.984 1.00 98.00 153 ALA A N 1
ATOM 1227 C CA . ALA A 1 153 ? -6.666 -4.785 12.714 1.00 98.00 153 ALA A CA 1
ATOM 1228 C C . ALA A 1 153 ? -5.701 -4.771 11.533 1.00 98.00 153 ALA A C 1
ATOM 1230 O O . ALA A 1 153 ? -5.839 -3.944 10.626 1.00 98.00 153 ALA A O 1
ATOM 1231 N N . VAL A 1 154 ? -4.743 -5.693 11.527 1.00 98.06 154 VAL A N 1
ATOM 1232 C CA . VAL A 1 154 ? -3.794 -5.870 10.426 1.00 98.06 154 VAL A CA 1
ATOM 1233 C C . VAL A 1 154 ? -3.953 -7.272 9.864 1.00 98.06 154 VAL A C 1
ATOM 1235 O O . VAL A 1 154 ? -4.117 -8.234 10.602 1.00 98.06 154 VAL A O 1
ATOM 1238 N N . PHE A 1 155 ? -3.901 -7.397 8.545 1.00 96.62 155 PHE A N 1
ATOM 1239 C CA . PHE A 1 155 ? -3.955 -8.674 7.852 1.00 96.62 155 PHE A CA 1
ATOM 1240 C C . PHE A 1 155 ? -2.832 -8.770 6.833 1.00 96.62 155 PHE A C 1
ATOM 1242 O O . PHE A 1 155 ? -2.439 -7.761 6.242 1.00 96.62 155 PHE A O 1
ATOM 1249 N N . ALA A 1 156 ? -2.359 -9.983 6.580 1.00 96.06 156 ALA A N 1
ATOM 1250 C CA . ALA A 1 156 ? -1.331 -10.247 5.586 1.00 96.06 156 ALA A CA 1
ATOM 1251 C C . ALA A 1 156 ? -1.863 -11.056 4.403 1.00 96.06 156 ALA A C 1
ATOM 1253 O O . ALA A 1 156 ? -2.701 -11.954 4.525 1.00 96.06 156 ALA A O 1
ATOM 1254 N N . ARG A 1 157 ? -1.335 -10.718 3.228 1.00 93.44 157 ARG A N 1
ATOM 1255 C CA . ARG A 1 157 ? -1.512 -11.449 1.976 1.00 93.44 157 ARG A CA 1
ATOM 1256 C C . ARG A 1 157 ? -0.143 -11.823 1.445 1.00 93.44 157 ARG A C 1
ATOM 1258 O O . ARG A 1 157 ? 0.577 -10.958 0.956 1.00 93.44 157 ARG A O 1
ATOM 1265 N N . GLU A 1 158 ? 0.183 -13.106 1.502 1.00 94.19 158 GLU A N 1
ATOM 1266 C CA . GLU A 1 158 ? 1.496 -13.608 1.086 1.00 94.19 158 GLU A CA 1
ATOM 1267 C C . GLU A 1 158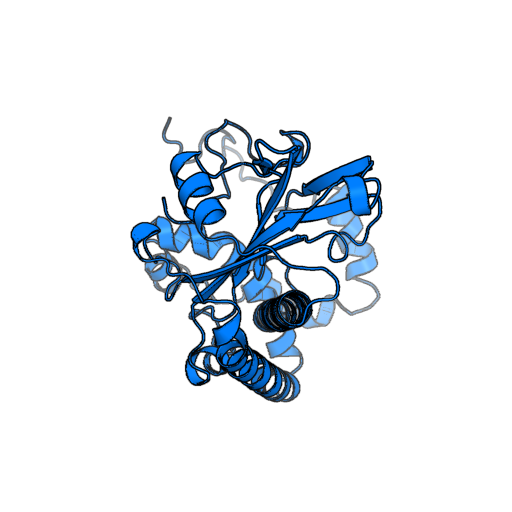 ? 1.809 -13.341 -0.390 1.00 94.19 158 GLU A C 1
ATOM 1269 O O . GLU A 1 158 ? 2.955 -13.099 -0.750 1.00 94.19 158 GLU A O 1
ATOM 1274 N N . LYS A 1 159 ? 0.791 -13.351 -1.255 1.00 92.12 159 LYS A N 1
ATOM 1275 C CA . LYS A 1 159 ? 0.927 -13.205 -2.707 1.00 92.12 159 LYS A CA 1
ATOM 1276 C C . LYS A 1 159 ? -0.076 -12.208 -3.270 1.00 92.12 159 LYS A C 1
ATOM 1278 O O . LYS A 1 159 ? -1.130 -11.929 -2.684 1.00 92.12 159 LYS A O 1
ATOM 1283 N N . TRP A 1 160 ? 0.212 -11.722 -4.476 1.00 87.94 160 TRP A N 1
ATOM 1284 C CA . TRP A 1 160 ? -0.704 -10.857 -5.222 1.00 87.94 160 TRP A CA 1
ATOM 1285 C C . TRP A 1 160 ? -2.071 -11.519 -5.435 1.00 87.94 160 TRP A C 1
ATOM 1287 O O . TRP A 1 160 ? -3.104 -10.848 -5.370 1.00 87.94 160 TRP A O 1
ATOM 1297 N N . ASP A 1 161 ? -2.102 -12.842 -5.585 1.00 87.62 161 ASP A N 1
ATOM 1298 C CA . ASP A 1 161 ? -3.293 -13.635 -5.862 1.00 87.62 161 ASP A CA 1
ATOM 1299 C C . ASP A 1 161 ? -3.836 -14.413 -4.651 1.00 87.62 161 ASP A C 1
ATOM 1301 O O . ASP A 1 161 ? -4.770 -15.200 -4.831 1.00 87.62 161 ASP A O 1
ATOM 1305 N N . THR A 1 162 ? -3.336 -14.161 -3.430 1.00 88.31 162 THR A N 1
ATOM 1306 C CA . THR A 1 162 ? -3.815 -14.823 -2.202 1.00 88.31 162 THR A CA 1
ATOM 1307 C C . THR A 1 162 ? -5.350 -14.817 -2.136 1.00 88.31 162 THR A C 1
ATOM 1309 O O . THR A 1 162 ? -5.968 -13.740 -2.152 1.00 88.31 162 THR A O 1
ATOM 1312 N N . PRO A 1 163 ? -5.998 -15.997 -2.088 1.00 84.38 163 PRO A N 1
ATOM 1313 C CA . PRO A 1 163 ? -7.437 -16.100 -1.889 1.00 84.38 163 PRO A CA 1
ATOM 1314 C C . PRO A 1 163 ? -7.864 -15.412 -0.591 1.00 84.38 163 PRO A C 1
ATOM 1316 O O . PRO A 1 163 ? -7.179 -15.499 0.418 1.00 84.38 163 PRO A O 1
ATOM 1319 N N . MET A 1 164 ? -9.026 -14.752 -0.575 1.00 78.12 164 MET A N 1
ATOM 1320 C CA . MET A 1 164 ? -9.436 -14.002 0.625 1.00 78.12 164 MET A CA 1
ATOM 1321 C C . MET A 1 164 ? -9.691 -14.875 1.852 1.00 78.12 164 MET A C 1
ATOM 1323 O O . MET A 1 164 ? -9.533 -14.388 2.959 1.00 78.12 164 MET A O 1
ATOM 1327 N N . GLY A 1 165 ? -10.021 -16.157 1.665 1.00 79.25 165 GLY A N 1
ATOM 1328 C CA . GLY A 1 165 ? -10.117 -17.112 2.773 1.00 79.25 165 GLY A CA 1
ATOM 1329 C C . GLY A 1 165 ? -8.765 -17.556 3.345 1.00 79.25 165 GLY A C 1
ATOM 1330 O O . GLY A 1 165 ? -8.748 -18.242 4.356 1.00 79.25 165 GLY A O 1
ATOM 1331 N N . GLU A 1 166 ? -7.652 -17.190 2.705 1.00 86.50 166 GLU A N 1
ATOM 1332 C CA . GLU A 1 166 ? -6.282 -17.473 3.160 1.00 86.50 166 GLU A CA 1
ATOM 1333 C C . GLU A 1 166 ? -5.600 -16.231 3.752 1.00 86.50 166 GLU A C 1
ATOM 1335 O O . GLU A 1 166 ? -4.449 -16.294 4.177 1.00 86.50 166 GLU A O 1
ATOM 1340 N N . VAL A 1 167 ? -6.300 -15.094 3.784 1.00 89.19 167 VAL A N 1
ATOM 1341 C CA . VAL A 1 167 ? -5.824 -13.910 4.496 1.00 89.19 167 VAL A CA 1
ATOM 1342 C C . VAL A 1 167 ? -5.958 -14.142 5.986 1.00 89.19 167 VAL A C 1
ATOM 1344 O O . VAL A 1 167 ? -7.012 -14.555 6.465 1.00 89.19 167 VAL A O 1
ATOM 1347 N N . TYR A 1 168 ? -4.884 -13.855 6.708 1.00 93.50 168 TYR A N 1
ATOM 1348 C CA . TYR A 1 168 ? -4.812 -14.060 8.144 1.00 93.50 168 TYR A CA 1
ATOM 1349 C C . TYR A 1 168 ? -4.540 -12.738 8.858 1.00 93.50 168 TYR A C 1
ATOM 1351 O O . TYR A 1 168 ? -3.883 -11.844 8.318 1.00 93.50 168 TYR A O 1
ATOM 1359 N N . ASN A 1 169 ? -5.095 -12.615 10.059 1.00 96.81 169 ASN A N 1
ATOM 1360 C CA . ASN A 1 169 ? -4.871 -11.484 10.946 1.00 96.81 169 ASN A CA 1
ATOM 1361 C C . ASN A 1 169 ? -3.487 -11.588 11.602 1.00 96.81 169 ASN A C 1
ATOM 1363 O O . ASN A 1 169 ? -3.041 -12.679 11.957 1.00 96.81 169 ASN A O 1
ATOM 1367 N N . ILE A 1 170 ? -2.826 -10.443 11.732 1.00 97.44 170 ILE A N 1
ATOM 1368 C CA . ILE A 1 170 ? -1.646 -10.251 12.566 1.00 97.44 170 ILE A CA 1
ATOM 1369 C C . ILE A 1 170 ? -2.132 -9.494 13.808 1.00 97.44 170 ILE A C 1
ATOM 1371 O O . ILE A 1 170 ? -2.493 -8.318 13.667 1.00 97.44 170 ILE A O 1
ATOM 1375 N N . PRO A 1 171 ? -2.155 -10.142 14.986 1.00 96.00 171 PRO A N 1
ATOM 1376 C CA . PRO A 1 171 ? -2.557 -9.499 16.230 1.00 96.00 171 PRO A CA 1
ATOM 1377 C C . PRO A 1 171 ? -1.716 -8.259 16.513 1.00 96.00 171 PRO A C 1
ATOM 1379 O O . PRO A 1 171 ? -0.529 -8.209 16.165 1.00 96.00 171 PRO A O 1
ATOM 1382 N N . ILE A 1 172 ? -2.296 -7.259 17.176 1.00 96.06 172 ILE A N 1
ATOM 1383 C CA . ILE A 1 172 ? -1.576 -6.006 17.442 1.00 96.06 172 ILE A CA 1
ATOM 1384 C C . ILE A 1 172 ? -0.327 -6.238 18.305 1.00 96.06 172 ILE A C 1
ATOM 1386 O O . ILE A 1 172 ? 0.709 -5.609 18.071 1.00 96.06 172 ILE A O 1
ATOM 1390 N N . GLU A 1 173 ? -0.386 -7.193 19.236 1.00 94.94 173 GLU A N 1
ATOM 1391 C CA . GLU A 1 173 ? 0.757 -7.602 20.063 1.00 94.94 173 GLU A CA 1
ATOM 1392 C C . GLU A 1 173 ? 1.951 -8.136 19.247 1.00 94.94 173 GLU A C 1
ATOM 1394 O O . GLU A 1 173 ? 3.105 -7.938 19.637 1.00 94.94 173 GLU A O 1
ATOM 1399 N N . ASP A 1 174 ? 1.694 -8.720 18.074 1.00 95.75 174 ASP A N 1
ATOM 1400 C CA . ASP A 1 174 ? 2.708 -9.312 17.195 1.00 95.75 174 ASP A CA 1
ATOM 1401 C C . ASP A 1 174 ? 3.278 -8.314 16.167 1.00 95.75 174 ASP A C 1
ATOM 1403 O O . ASP A 1 174 ? 4.253 -8.613 15.463 1.00 95.75 174 ASP A O 1
ATOM 1407 N N . LEU A 1 175 ? 2.739 -7.088 16.086 1.00 96.75 175 LEU A N 1
ATOM 1408 C CA . LEU A 1 175 ? 3.195 -6.084 15.113 1.00 96.75 175 LEU A CA 1
ATOM 1409 C C . LEU A 1 175 ? 4.654 -5.669 15.304 1.00 96.75 175 LEU A C 1
ATOM 1411 O O . LEU A 1 175 ? 5.270 -5.191 14.352 1.00 96.75 175 LEU A O 1
ATOM 1415 N N . GLY A 1 176 ? 5.228 -5.858 16.495 1.00 96.75 176 GLY A N 1
ATOM 1416 C CA . GLY A 1 176 ? 6.624 -5.515 16.774 1.00 96.75 176 GLY A CA 1
ATOM 1417 C C . GLY A 1 176 ? 7.621 -6.236 15.859 1.00 96.75 176 GLY A C 1
ATOM 1418 O O . GLY A 1 176 ? 8.561 -5.611 15.360 1.00 96.75 176 GLY A O 1
ATOM 1419 N N . ASP A 1 177 ? 7.397 -7.523 15.580 1.00 96.62 177 ASP A N 1
ATOM 1420 C CA . ASP A 1 177 ? 8.256 -8.299 14.677 1.00 96.62 177 ASP A CA 1
ATOM 1421 C C . ASP A 1 177 ? 8.113 -7.815 13.224 1.00 96.62 177 ASP A C 1
ATOM 1423 O O . ASP A 1 177 ? 9.103 -7.488 12.560 1.00 96.62 177 ASP A O 1
ATOM 1427 N N . HIS A 1 178 ? 6.873 -7.657 12.753 1.00 97.75 178 HIS A N 1
ATOM 1428 C CA . HIS A 1 178 ? 6.591 -7.149 11.409 1.00 97.75 178 HIS A CA 1
ATOM 1429 C C . HIS A 1 178 ? 7.117 -5.721 11.201 1.00 97.75 178 HIS A C 1
ATOM 1431 O O . HIS A 1 178 ? 7.659 -5.413 10.136 1.00 97.75 178 HIS A O 1
ATOM 1437 N N . LEU A 1 179 ? 7.027 -4.856 12.214 1.00 98.38 179 LEU A N 1
ATOM 1438 C CA . LEU A 1 179 ? 7.596 -3.510 12.195 1.00 98.38 179 LEU A CA 1
ATOM 1439 C C . LEU A 1 179 ? 9.115 -3.552 11.984 1.00 98.38 179 LEU A C 1
ATOM 1441 O O . LEU A 1 179 ? 9.639 -2.807 11.153 1.00 98.38 179 LEU A O 1
ATOM 1445 N N . GLY A 1 180 ? 9.821 -4.442 12.688 1.00 98.25 180 GLY A N 1
ATOM 1446 C CA . GLY A 1 180 ? 11.265 -4.626 12.526 1.00 98.25 180 GLY A CA 1
ATOM 1447 C C . GLY A 1 180 ? 11.649 -5.056 11.107 1.00 98.25 180 GLY A C 1
ATOM 1448 O O . GLY A 1 180 ? 12.611 -4.528 10.532 1.00 98.25 180 GLY A O 1
ATOM 1449 N N . ARG A 1 181 ? 10.862 -5.953 10.496 1.00 98.38 181 ARG A N 1
ATOM 1450 C CA . ARG A 1 181 ? 11.042 -6.372 9.094 1.00 98.38 181 ARG A CA 1
ATOM 1451 C C . ARG A 1 181 ? 10.821 -5.208 8.125 1.00 98.38 181 ARG A C 1
ATOM 1453 O O . ARG A 1 181 ? 11.678 -4.950 7.280 1.00 98.38 181 ARG A O 1
ATOM 1460 N N . VAL A 1 182 ? 9.730 -4.456 8.291 1.00 98.56 182 VAL A N 1
ATOM 1461 C CA . VAL A 1 182 ? 9.387 -3.283 7.463 1.00 98.56 182 VAL A CA 1
ATOM 1462 C C . VAL A 1 182 ? 10.481 -2.214 7.531 1.00 98.56 182 VAL A C 1
ATOM 1464 O O . VAL A 1 182 ? 10.930 -1.714 6.498 1.00 98.56 182 VAL A O 1
ATOM 1467 N N . GLN A 1 183 ? 10.971 -1.888 8.728 1.00 98.38 183 GLN A N 1
ATOM 1468 C CA . GLN A 1 183 ? 12.052 -0.913 8.912 1.00 98.38 183 GLN A CA 1
ATOM 1469 C C . GLN A 1 183 ? 13.363 -1.385 8.273 1.00 98.38 183 GLN A C 1
ATOM 1471 O O . GLN A 1 183 ? 14.059 -0.602 7.620 1.00 98.38 183 GLN A O 1
ATOM 1476 N N . THR A 1 184 ? 13.682 -2.673 8.413 1.00 98.38 184 THR A N 1
ATOM 1477 C CA . THR A 1 184 ? 14.867 -3.279 7.795 1.00 98.38 184 THR A CA 1
ATOM 1478 C C . THR A 1 184 ? 14.799 -3.195 6.271 1.00 98.38 184 THR A C 1
ATOM 1480 O O . THR A 1 184 ? 15.757 -2.731 5.645 1.00 98.38 184 THR A O 1
ATOM 1483 N N . ALA A 1 185 ? 13.669 -3.587 5.673 1.00 98.38 185 ALA A N 1
ATOM 1484 C CA . ALA A 1 185 ? 13.439 -3.482 4.233 1.00 98.38 185 ALA A CA 1
ATOM 1485 C C . ALA A 1 185 ? 13.537 -2.027 3.756 1.00 98.38 185 ALA A C 1
ATOM 1487 O O . ALA A 1 185 ? 14.253 -1.743 2.799 1.00 98.38 185 ALA A O 1
ATOM 1488 N N . THR A 1 186 ? 12.932 -1.087 4.488 1.00 98.31 186 THR A N 1
ATOM 1489 C CA . THR A 1 186 ? 12.976 0.353 4.176 1.00 98.31 186 THR A CA 1
ATOM 1490 C C . THR A 1 186 ? 14.413 0.874 4.095 1.00 98.31 186 THR A C 1
ATOM 1492 O O . THR A 1 186 ? 14.803 1.511 3.115 1.00 98.31 186 THR A O 1
ATOM 1495 N N . LEU A 1 187 ? 15.248 0.573 5.096 1.00 98.12 187 LEU A N 1
ATOM 1496 C CA . LEU A 1 187 ? 16.652 1.003 5.112 1.00 98.12 187 LEU A CA 1
ATOM 1497 C C . LEU A 1 187 ? 17.471 0.363 3.983 1.00 98.12 187 LEU A C 1
ATOM 1499 O O . LEU A 1 187 ? 18.297 1.037 3.350 1.00 98.12 187 LEU A O 1
ATOM 1503 N N . LYS A 1 188 ? 17.245 -0.927 3.705 1.00 98.12 188 LYS A N 1
ATOM 1504 C CA . LYS A 1 188 ? 17.885 -1.629 2.584 1.00 98.12 188 LYS A CA 1
ATOM 1505 C C . LYS A 1 188 ? 17.469 -1.023 1.245 1.00 98.12 188 LYS A C 1
ATOM 1507 O O . LYS A 1 188 ? 18.339 -0.785 0.405 1.00 98.12 188 LYS A O 1
ATOM 1512 N N . LEU A 1 189 ? 16.191 -0.696 1.071 1.00 97.19 189 LEU A N 1
ATOM 1513 C CA . LEU A 1 189 ? 15.660 -0.106 -0.152 1.00 97.19 189 LEU A CA 1
ATOM 1514 C C . LEU A 1 189 ? 16.206 1.306 -0.388 1.00 97.19 189 LEU A C 1
ATOM 1516 O O . LEU A 1 189 ? 16.669 1.598 -1.492 1.00 97.19 189 LEU A O 1
ATOM 1520 N N . TYR A 1 190 ? 16.278 2.157 0.642 1.00 96.50 190 TYR A N 1
ATOM 1521 C CA . TYR A 1 190 ? 16.963 3.455 0.545 1.00 96.50 190 TYR A CA 1
ATOM 1522 C C . TYR A 1 190 ? 18.434 3.293 0.158 1.00 96.50 190 TYR A C 1
ATOM 1524 O O . TYR A 1 190 ? 18.942 3.991 -0.723 1.00 96.50 190 TYR A O 1
ATOM 1532 N N . THR A 1 191 ? 19.129 2.340 0.782 1.00 96.56 191 THR A N 1
ATOM 1533 C CA . THR A 1 191 ? 20.535 2.056 0.473 1.00 96.56 191 THR A CA 1
ATOM 1534 C C . THR A 1 191 ? 20.706 1.592 -0.973 1.00 96.56 191 THR A C 1
ATOM 1536 O O . THR A 1 191 ? 21.631 2.043 -1.649 1.00 96.56 191 THR A O 1
ATOM 1539 N N . LYS A 1 192 ? 19.822 0.722 -1.470 1.00 95.56 192 LYS A N 1
ATOM 1540 C CA . LYS A 1 192 ? 19.836 0.238 -2.855 1.00 95.56 192 LYS A CA 1
ATOM 1541 C C . LYS A 1 192 ? 19.556 1.383 -3.831 1.00 95.56 192 LYS A C 1
ATOM 1543 O O . LYS A 1 192 ? 20.359 1.623 -4.727 1.00 95.56 192 LYS A O 1
ATOM 1548 N N . THR A 1 193 ? 18.495 2.149 -3.587 1.00 94.12 193 THR A N 1
ATOM 1549 C CA . THR A 1 193 ? 18.050 3.285 -4.412 1.00 94.12 193 THR A CA 1
ATOM 1550 C C . THR A 1 193 ? 19.105 4.389 -4.488 1.00 94.12 193 THR A C 1
ATOM 1552 O O . THR A 1 193 ? 19.408 4.879 -5.571 1.00 94.12 193 THR A O 1
ATOM 1555 N N . SER A 1 194 ? 19.750 4.739 -3.371 1.00 94.50 194 SER A N 1
ATOM 1556 C CA . SER A 1 194 ? 20.800 5.776 -3.337 1.00 94.50 194 SER A CA 1
ATOM 1557 C C . SER A 1 194 ? 22.044 5.450 -4.175 1.00 94.50 194 SER A C 1
ATOM 1559 O O . SER A 1 194 ? 22.799 6.355 -4.531 1.00 94.50 194 SER A O 1
ATOM 1561 N N . LYS A 1 195 ? 22.262 4.171 -4.501 1.00 95.00 195 LYS A N 1
ATOM 1562 C CA . LYS A 1 195 ? 23.374 3.704 -5.342 1.00 95.00 195 LYS A CA 1
ATOM 1563 C C . LYS A 1 195 ? 23.005 3.604 -6.823 1.00 95.00 195 LYS A C 1
ATOM 1565 O O . LYS A 1 195 ? 23.899 3.411 -7.645 1.00 95.00 195 LYS A O 1
ATOM 1570 N N . MET A 1 196 ? 21.722 3.710 -7.169 1.00 94.75 196 MET A N 1
ATOM 1571 C CA . MET A 1 196 ? 21.260 3.651 -8.554 1.00 94.75 196 MET A CA 1
ATOM 1572 C C . MET A 1 196 ? 21.618 4.933 -9.298 1.00 94.75 196 MET A C 1
ATOM 1574 O O . MET A 1 196 ? 21.612 6.033 -8.737 1.00 94.75 196 MET A O 1
ATOM 1578 N N . CYS A 1 197 ? 21.915 4.813 -10.590 1.00 93.56 197 CYS A N 1
ATOM 1579 C CA . CYS A 1 197 ? 22.144 6.001 -11.393 1.00 93.56 197 CYS A CA 1
ATOM 1580 C C . CYS A 1 197 ? 20.812 6.720 -11.665 1.00 93.56 197 CYS A C 1
ATOM 1582 O O . CYS A 1 197 ? 19.738 6.121 -11.652 1.00 93.56 197 CYS A O 1
ATOM 1584 N N . ARG A 1 198 ? 20.870 8.021 -11.976 1.00 88.94 198 ARG A N 1
ATOM 1585 C CA . ARG A 1 198 ? 19.672 8.830 -12.271 1.00 88.94 198 ARG A CA 1
ATOM 1586 C C . ARG A 1 198 ? 18.763 8.204 -13.336 1.00 88.94 198 ARG A C 1
ATOM 1588 O O . ARG A 1 198 ? 17.552 8.386 -13.276 1.00 88.94 198 ARG A O 1
ATOM 1595 N N . ARG A 1 199 ? 19.350 7.520 -14.321 1.00 88.12 199 ARG A N 1
ATOM 1596 C CA . ARG A 1 199 ? 18.603 6.885 -15.409 1.00 88.12 199 ARG A CA 1
ATOM 1597 C C . ARG A 1 199 ? 17.754 5.726 -14.893 1.00 88.12 199 ARG A C 1
ATOM 1599 O O . ARG A 1 199 ? 16.566 5.711 -15.184 1.00 88.12 199 ARG A O 1
ATOM 1606 N N . ASP A 1 200 ? 18.336 4.852 -14.077 1.00 90.81 200 ASP A N 1
ATOM 1607 C CA . ASP A 1 200 ? 17.615 3.737 -13.454 1.00 90.81 200 ASP A CA 1
ATOM 1608 C C . ASP A 1 200 ? 16.497 4.258 -12.550 1.00 90.81 200 ASP A C 1
ATOM 1610 O O . ASP A 1 200 ? 15.373 3.792 -12.644 1.00 90.81 200 ASP A O 1
ATOM 1614 N N . LEU A 1 201 ? 16.756 5.304 -11.755 1.00 91.00 201 LEU A N 1
ATOM 1615 C CA . LEU A 1 201 ? 15.723 5.924 -10.914 1.00 91.00 201 LEU A CA 1
ATOM 1616 C C . LEU A 1 201 ? 14.520 6.422 -11.731 1.00 91.00 201 LEU A C 1
ATOM 1618 O O . LEU A 1 201 ? 13.375 6.230 -11.331 1.00 91.00 201 LEU A O 1
ATOM 1622 N N . ILE A 1 202 ? 14.767 7.057 -12.882 1.00 88.69 202 ILE A N 1
ATOM 1623 C CA . ILE A 1 202 ? 13.695 7.549 -13.758 1.00 88.69 202 ILE A CA 1
ATOM 1624 C C . ILE A 1 202 ? 12.945 6.388 -14.414 1.00 88.69 202 ILE A C 1
ATOM 1626 O O . ILE A 1 202 ? 11.720 6.431 -14.506 1.00 88.69 202 ILE A O 1
ATOM 1630 N N . TRP A 1 203 ? 13.660 5.361 -14.867 1.00 90.88 203 TRP A N 1
ATOM 1631 C CA . TRP A 1 203 ? 13.047 4.194 -15.491 1.00 90.88 203 TRP A CA 1
ATOM 1632 C C . TRP A 1 203 ? 12.251 3.345 -14.510 1.00 90.88 203 TRP A C 1
ATOM 1634 O O . TRP A 1 203 ? 11.145 2.943 -14.844 1.00 90.88 203 TRP A O 1
ATOM 1644 N N . ASN A 1 204 ? 12.733 3.160 -13.287 1.00 93.38 204 ASN A N 1
ATOM 1645 C CA . ASN A 1 204 ? 11.992 2.454 -12.251 1.00 93.38 204 ASN A CA 1
ATOM 1646 C C . ASN A 1 204 ? 10.688 3.185 -11.921 1.00 93.38 204 ASN A C 1
ATOM 1648 O O . ASN A 1 204 ? 9.625 2.570 -11.928 1.00 93.38 204 ASN A O 1
ATOM 1652 N N . GLY A 1 205 ? 10.735 4.515 -11.776 1.00 91.75 205 GLY A N 1
ATOM 1653 C CA . GLY A 1 205 ? 9.519 5.324 -11.668 1.00 91.75 205 GLY A CA 1
ATOM 1654 C C . GLY A 1 205 ? 8.590 5.151 -12.876 1.00 91.75 205 GLY A C 1
ATOM 1655 O O . GLY A 1 205 ? 7.381 5.001 -12.715 1.00 91.75 205 GLY A O 1
ATOM 1656 N N . GLN A 1 206 ? 9.131 5.104 -14.098 1.00 90.56 206 GLN A N 1
ATOM 1657 C CA . GLN A 1 206 ? 8.333 4.831 -15.295 1.00 90.56 206 GLN A CA 1
ATOM 1658 C C . GLN A 1 206 ? 7.673 3.444 -15.248 1.00 90.56 206 GLN A C 1
ATOM 1660 O O . GLN A 1 206 ? 6.498 3.336 -15.598 1.00 90.56 206 GLN A O 1
ATOM 1665 N N . TYR A 1 207 ? 8.382 2.404 -14.812 1.00 93.38 207 TYR A N 1
ATOM 1666 C CA . TYR A 1 207 ? 7.822 1.061 -14.677 1.00 93.38 207 TYR A CA 1
ATOM 1667 C C . TYR A 1 207 ? 6.664 1.036 -13.688 1.00 93.38 207 TYR A C 1
ATOM 1669 O O . TYR A 1 207 ? 5.613 0.494 -14.020 1.00 93.38 207 TYR A O 1
ATOM 1677 N N . VAL A 1 208 ? 6.791 1.706 -12.542 1.00 91.88 208 VAL A N 1
ATOM 1678 C CA . VAL A 1 208 ? 5.670 1.819 -11.605 1.00 91.88 208 VAL A CA 1
ATOM 1679 C C . VAL A 1 208 ? 4.482 2.534 -12.266 1.00 91.88 208 VAL A C 1
ATOM 1681 O O . VAL A 1 208 ? 3.369 2.031 -12.269 1.00 91.88 208 VAL A O 1
ATOM 1684 N N . TYR A 1 209 ? 4.676 3.679 -12.921 1.00 86.38 209 TYR A N 1
ATOM 1685 C CA . TYR A 1 209 ? 3.537 4.406 -13.504 1.00 86.38 209 TYR A CA 1
ATOM 1686 C C . TYR A 1 209 ? 2.885 3.724 -14.715 1.00 86.38 209 TYR A C 1
ATOM 1688 O O . TYR A 1 209 ? 1.693 3.921 -14.942 1.00 86.38 209 TYR A O 1
ATOM 1696 N N . TYR A 1 210 ? 3.635 2.971 -15.520 1.00 86.50 210 TYR A N 1
ATOM 1697 C CA . TYR A 1 210 ? 3.112 2.394 -16.763 1.00 86.50 210 TYR A CA 1
ATOM 1698 C C . TYR A 1 210 ? 2.800 0.911 -16.661 1.00 86.50 210 TYR A C 1
ATOM 1700 O O . TYR A 1 210 ? 1.766 0.483 -17.169 1.00 86.50 210 TYR A O 1
ATOM 1708 N N . ILE A 1 211 ? 3.688 0.129 -16.052 1.00 89.94 211 ILE A N 1
ATOM 1709 C CA . ILE A 1 211 ? 3.546 -1.325 -15.989 1.00 89.94 211 ILE A CA 1
ATOM 1710 C C . ILE A 1 211 ? 2.630 -1.687 -14.833 1.00 89.94 211 ILE A C 1
ATOM 1712 O O . ILE A 1 211 ? 1.666 -2.419 -15.046 1.00 89.94 211 ILE A O 1
ATOM 1716 N N . ASP A 1 212 ? 2.862 -1.125 -13.650 1.00 87.62 212 ASP A N 1
ATOM 1717 C CA . ASP A 1 212 ? 2.096 -1.483 -12.455 1.00 87.62 212 ASP A CA 1
ATOM 1718 C C . ASP A 1 212 ? 0.605 -1.138 -12.585 1.00 87.62 212 ASP A C 1
ATOM 1720 O O . ASP A 1 212 ? -0.256 -1.931 -12.224 1.00 87.62 212 ASP A O 1
ATOM 1724 N N . MET A 1 213 ? 0.260 -0.022 -13.242 1.00 84.88 213 MET A N 1
ATOM 1725 C CA . MET A 1 213 ? -1.148 0.336 -13.494 1.00 84.88 213 MET A CA 1
ATOM 1726 C C . MET A 1 213 ? -1.930 -0.728 -14.278 1.00 84.88 213 MET A C 1
ATOM 1728 O O . MET A 1 213 ? -3.145 -0.845 -14.120 1.00 84.88 213 MET A O 1
ATOM 1732 N N . ILE A 1 214 ? -1.268 -1.484 -15.159 1.00 86.62 214 ILE A N 1
ATOM 1733 C CA . ILE A 1 214 ? -1.911 -2.511 -15.991 1.00 86.62 214 ILE A CA 1
ATOM 1734 C C . ILE A 1 214 ? -1.601 -3.938 -15.514 1.00 86.62 214 ILE A C 1
ATOM 1736 O O . ILE A 1 214 ? -2.304 -4.883 -15.886 1.00 86.62 214 ILE A O 1
ATOM 1740 N N . LEU A 1 215 ? -0.583 -4.108 -14.670 1.00 89.38 215 LEU A N 1
ATOM 1741 C CA . LEU A 1 215 ? -0.095 -5.388 -14.166 1.00 89.38 215 LEU A CA 1
ATOM 1742 C C . LEU A 1 215 ? -1.188 -6.226 -13.477 1.00 89.38 215 LEU A C 1
ATOM 1744 O O . LEU A 1 215 ? -1.372 -7.371 -13.903 1.00 89.38 215 LEU A O 1
ATOM 1748 N N . PRO A 1 216 ? -1.981 -5.692 -12.523 1.00 85.69 216 PRO A N 1
ATOM 1749 C CA . PRO A 1 216 ? -3.166 -6.346 -11.967 1.00 85.69 216 PRO A CA 1
ATOM 1750 C C . PRO A 1 216 ? -4.074 -6.998 -13.012 1.00 85.69 216 PRO A C 1
ATOM 1752 O O . PRO A 1 216 ? 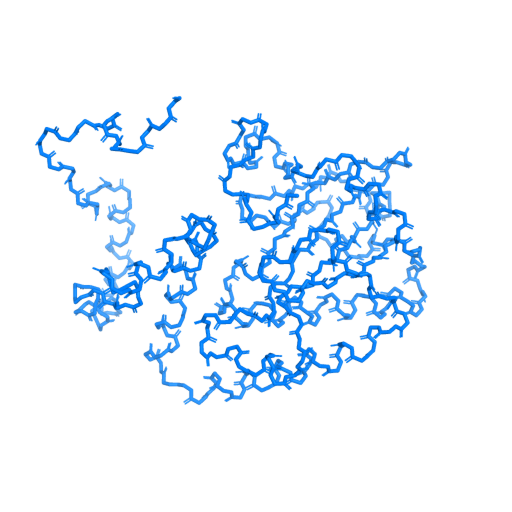-4.513 -8.143 -12.871 1.00 85.69 216 PRO A O 1
ATOM 1755 N N . HIS A 1 217 ? -4.340 -6.274 -14.099 1.00 85.19 217 HIS A N 1
ATOM 1756 C CA . HIS A 1 217 ? -5.241 -6.711 -15.157 1.00 85.19 217 HIS A CA 1
ATOM 1757 C C . HIS A 1 217 ? -4.605 -7.794 -16.026 1.00 85.19 217 HIS A C 1
ATOM 1759 O O . HIS A 1 217 ? -5.270 -8.776 -16.356 1.00 85.19 217 HIS A O 1
ATOM 1765 N N . MET A 1 218 ? -3.321 -7.652 -16.361 1.00 90.19 218 MET A N 1
ATOM 1766 C CA . MET A 1 218 ? -2.592 -8.656 -17.139 1.00 90.19 218 MET A CA 1
ATOM 1767 C C . MET A 1 218 ? -2.427 -9.965 -16.376 1.00 90.19 218 MET A C 1
ATOM 1769 O O . MET A 1 218 ? -2.670 -11.030 -16.945 1.00 90.19 218 MET A O 1
ATOM 1773 N N . ARG A 1 219 ? -2.067 -9.892 -15.091 1.00 89.69 219 ARG A N 1
ATOM 1774 C CA . ARG A 1 219 ? -1.981 -11.052 -14.199 1.00 89.69 219 ARG A CA 1
ATOM 1775 C C . ARG A 1 219 ? -3.319 -11.774 -14.119 1.00 89.69 219 ARG A C 1
ATOM 1777 O O . ARG A 1 219 ? -3.395 -12.979 -14.346 1.00 89.69 219 ARG A O 1
ATOM 1784 N N . LYS A 1 220 ? -4.410 -11.032 -13.908 1.00 84.88 220 LYS A N 1
ATOM 1785 C CA . LYS A 1 220 ? -5.745 -11.632 -13.831 1.00 84.88 220 LYS A CA 1
ATOM 1786 C C . LYS A 1 220 ? -6.213 -12.255 -15.145 1.00 84.88 220 LYS A C 1
ATOM 1788 O O . LYS A 1 220 ? -6.891 -13.280 -15.124 1.00 84.88 220 LYS A O 1
ATOM 1793 N N . ALA A 1 221 ? -5.880 -11.634 -16.272 1.00 89.12 221 ALA A N 1
ATOM 1794 C CA . ALA A 1 221 ? -6.221 -12.139 -17.597 1.00 89.12 221 ALA A CA 1
ATOM 1795 C C . ALA A 1 221 ? -5.321 -13.304 -18.053 1.00 89.12 221 ALA A C 1
ATOM 1797 O O . ALA A 1 221 ? -5.592 -13.890 -19.100 1.00 89.12 221 ALA A O 1
ATOM 1798 N N . GLY A 1 222 ? -4.256 -13.632 -17.307 1.00 92.75 222 GLY A N 1
ATOM 1799 C CA . GLY A 1 222 ? -3.253 -14.618 -17.718 1.00 92.75 222 GLY A CA 1
ATOM 1800 C C . GLY A 1 222 ? -2.457 -14.177 -18.950 1.00 92.75 222 GLY A C 1
ATOM 1801 O O . GLY A 1 222 ? -2.068 -15.003 -19.774 1.00 92.75 222 GLY A O 1
ATOM 1802 N N . THR A 1 223 ? -2.284 -12.864 -19.137 1.00 95.44 223 THR A N 1
ATOM 1803 C CA . THR A 1 223 ? -1.600 -12.284 -20.303 1.00 95.44 223 THR A CA 1
ATOM 1804 C C . THR A 1 223 ? -0.269 -11.632 -19.963 1.00 95.44 223 THR A C 1
ATOM 1806 O O . THR A 1 223 ? 0.375 -11.125 -20.877 1.00 95.44 223 THR A O 1
ATOM 1809 N N . TYR A 1 224 ? 0.150 -11.615 -18.696 1.00 93.81 224 TYR A N 1
ATOM 1810 C CA . TYR A 1 224 ? 1.393 -10.963 -18.274 1.00 93.81 224 TYR A CA 1
ATOM 1811 C C . TYR A 1 224 ? 2.621 -11.580 -18.956 1.00 93.81 224 TYR A C 1
ATOM 1813 O O . TYR A 1 224 ? 3.383 -10.885 -19.620 1.00 93.81 224 TYR A O 1
ATOM 1821 N N . GLU A 1 225 ? 2.750 -12.903 -18.922 1.00 95.31 225 GLU A N 1
ATOM 1822 C CA . GLU A 1 225 ? 3.869 -13.639 -19.517 1.00 95.31 225 GLU A CA 1
ATOM 1823 C C . GLU A 1 225 ? 3.896 -13.460 -21.037 1.00 95.31 225 GLU A C 1
ATOM 1825 O O . GLU A 1 225 ? 4.957 -13.354 -21.651 1.00 95.31 225 GLU A O 1
ATOM 1830 N N . LYS A 1 226 ? 2.709 -13.389 -21.653 1.00 95.75 226 LYS A N 1
ATOM 1831 C CA . LYS A 1 226 ? 2.566 -13.066 -23.072 1.00 95.75 226 LYS A CA 1
ATOM 1832 C C . LYS A 1 226 ? 3.014 -11.632 -23.363 1.00 95.75 226 LYS A C 1
ATOM 1834 O O . LYS A 1 226 ? 3.708 -11.422 -24.348 1.00 95.75 226 LYS A O 1
ATOM 1839 N N . ALA A 1 227 ? 2.624 -10.664 -22.535 1.00 94.94 227 ALA A N 1
ATOM 1840 C CA . ALA A 1 227 ? 3.034 -9.267 -22.657 1.00 94.94 227 ALA A CA 1
ATOM 1841 C C . ALA A 1 227 ? 4.558 -9.123 -22.586 1.00 94.94 227 ALA A C 1
ATOM 1843 O O . ALA A 1 227 ? 5.154 -8.480 -23.447 1.00 94.94 227 ALA A O 1
ATOM 1844 N N . CYS A 1 228 ? 5.190 -9.793 -21.623 1.00 94.88 228 CYS A N 1
ATOM 1845 C CA . CYS A 1 228 ? 6.641 -9.800 -21.478 1.00 94.88 228 CYS A CA 1
ATOM 1846 C C . CYS A 1 228 ? 7.350 -10.440 -22.679 1.00 94.88 228 CYS A C 1
ATOM 1848 O O . CYS A 1 228 ? 8.335 -9.890 -23.152 1.00 94.88 228 CYS A O 1
ATOM 1850 N N . ARG A 1 229 ? 6.863 -11.584 -23.179 1.00 96.12 229 ARG A N 1
ATOM 1851 C CA . ARG A 1 229 ? 7.540 -12.345 -24.244 1.00 96.12 229 ARG A CA 1
ATOM 1852 C C . ARG A 1 229 ? 7.277 -11.820 -25.656 1.00 96.12 229 ARG A C 1
ATOM 1854 O O . ARG A 1 229 ? 8.180 -11.837 -26.481 1.00 96.12 229 ARG A O 1
ATOM 1861 N N . ASP A 1 230 ? 6.033 -11.457 -25.958 1.00 96.50 230 ASP A N 1
ATOM 1862 C CA . ASP A 1 230 ? 5.594 -11.180 -27.332 1.00 96.50 230 ASP A CA 1
ATOM 1863 C C . ASP A 1 230 ? 5.564 -9.671 -27.644 1.00 96.50 230 ASP A C 1
ATOM 1865 O O . ASP A 1 230 ? 5.484 -9.297 -28.814 1.00 96.50 230 ASP A O 1
ATOM 1869 N N . TYR A 1 231 ? 5.567 -8.812 -26.616 1.00 92.69 231 TYR A N 1
ATOM 1870 C CA . TYR A 1 231 ? 5.387 -7.361 -26.757 1.00 92.69 231 TYR A CA 1
ATOM 1871 C C . TYR A 1 231 ? 6.418 -6.531 -25.987 1.00 92.69 231 TYR A C 1
ATOM 1873 O O . TYR A 1 231 ? 6.235 -5.320 -25.886 1.00 92.69 231 TYR A O 1
ATOM 1881 N N . ASP A 1 232 ? 7.455 -7.171 -25.437 1.00 92.69 232 ASP A N 1
ATOM 1882 C CA . ASP A 1 232 ? 8.541 -6.516 -24.707 1.00 92.69 232 ASP A CA 1
ATOM 1883 C C . ASP A 1 232 ? 8.023 -5.513 -23.659 1.00 92.69 232 ASP A C 1
ATOM 1885 O O . ASP A 1 232 ? 8.442 -4.363 -23.623 1.00 92.69 232 ASP A O 1
ATOM 1889 N N . LEU A 1 233 ? 7.073 -5.935 -22.811 1.00 92.62 233 LEU A N 1
ATOM 1890 C CA . LEU A 1 233 ? 6.357 -5.060 -21.861 1.00 92.62 233 LEU A CA 1
ATOM 1891 C C . LEU A 1 233 ? 7.263 -4.118 -21.042 1.00 92.62 233 LEU A C 1
ATOM 1893 O O . LEU A 1 233 ? 6.858 -3.002 -20.723 1.00 92.62 233 LEU A O 1
ATOM 1897 N N . TRP A 1 234 ? 8.458 -4.583 -20.681 1.00 92.88 234 TRP A N 1
ATOM 1898 C CA . TRP A 1 234 ? 9.427 -3.843 -19.867 1.00 92.88 234 TRP A CA 1
ATOM 1899 C C . TRP A 1 234 ? 10.376 -2.960 -20.684 1.00 92.88 234 TRP A C 1
ATOM 1901 O O . TRP A 1 234 ? 11.142 -2.193 -20.107 1.00 92.88 234 TRP A O 1
ATOM 1911 N N . GLU A 1 235 ? 10.338 -3.041 -22.012 1.00 91.75 235 GLU A N 1
ATOM 1912 C CA . GLU A 1 235 ? 11.209 -2.259 -22.879 1.00 91.75 235 GLU A CA 1
ATOM 1913 C C . GLU A 1 235 ? 10.711 -0.817 -23.001 1.00 91.75 235 GLU A C 1
ATOM 1915 O O . GLU A 1 235 ? 9.538 -0.529 -23.264 1.00 91.75 235 GLU A O 1
ATOM 1920 N N . ILE A 1 236 ? 11.640 0.127 -22.856 1.00 87.50 236 ILE A N 1
ATOM 1921 C CA . ILE A 1 236 ? 11.360 1.535 -23.112 1.00 87.50 236 ILE A CA 1
ATOM 1922 C C . ILE A 1 236 ? 11.445 1.787 -24.614 1.00 87.50 236 ILE A C 1
ATOM 1924 O O . ILE A 1 236 ? 12.532 1.802 -25.189 1.00 87.50 236 ILE A O 1
ATOM 1928 N N . ASP A 1 237 ? 10.296 2.060 -25.237 1.00 85.50 237 ASP A N 1
ATOM 1929 C CA . ASP A 1 237 ? 10.213 2.368 -26.666 1.00 85.50 237 ASP A CA 1
ATOM 1930 C C . ASP A 1 237 ? 11.256 3.420 -27.086 1.00 85.50 237 ASP A C 1
ATOM 1932 O O . ASP A 1 237 ? 11.407 4.476 -26.456 1.00 85.50 237 ASP A O 1
ATOM 1936 N N . GLN A 1 238 ? 11.954 3.151 -28.194 1.00 83.81 238 GLN A N 1
ATOM 1937 C CA . GLN A 1 238 ? 13.028 3.997 -28.717 1.00 83.81 238 GLN A CA 1
ATOM 1938 C C . GLN A 1 238 ? 12.614 5.471 -28.848 1.00 83.81 238 GLN A C 1
ATOM 1940 O O . GLN A 1 238 ? 13.428 6.366 -28.617 1.00 83.81 238 GLN A O 1
ATOM 1945 N N . ARG A 1 239 ? 11.350 5.751 -29.192 1.00 80.88 239 ARG A N 1
ATOM 1946 C CA . ARG A 1 239 ? 10.827 7.120 -29.292 1.00 80.88 239 ARG A CA 1
ATOM 1947 C C . ARG A 1 239 ? 10.919 7.829 -27.947 1.00 80.88 239 ARG A C 1
ATOM 1949 O O . ARG A 1 239 ? 11.388 8.958 -27.911 1.00 80.88 239 ARG A O 1
ATOM 1956 N N . VAL A 1 240 ? 10.537 7.172 -26.851 1.00 81.38 240 VAL A N 1
ATOM 1957 C CA . VAL A 1 240 ? 10.647 7.728 -25.492 1.00 81.38 240 VAL A CA 1
ATOM 1958 C C . VAL A 1 240 ? 12.116 7.891 -25.106 1.00 81.38 240 VAL A C 1
ATOM 1960 O O . VAL A 1 240 ? 12.517 8.963 -24.647 1.00 81.38 240 VAL A O 1
ATOM 1963 N N . ALA A 1 241 ? 12.937 6.868 -25.359 1.00 83.50 241 ALA A N 1
ATOM 1964 C CA . ALA A 1 241 ? 14.363 6.894 -25.038 1.00 83.50 241 ALA A CA 1
ATOM 1965 C C . ALA A 1 241 ? 15.109 8.045 -25.741 1.00 83.50 241 ALA A C 1
ATOM 1967 O O . ALA A 1 241 ? 15.934 8.717 -25.117 1.00 83.50 241 ALA A O 1
ATOM 1968 N N . ASN A 1 242 ? 14.782 8.326 -27.007 1.00 81.62 242 ASN A N 1
ATOM 1969 C CA . ASN A 1 242 ? 15.394 9.403 -27.791 1.00 81.62 242 ASN A CA 1
ATOM 1970 C C . ASN A 1 242 ? 15.157 10.795 -27.182 1.00 81.62 242 ASN A C 1
ATOM 1972 O O . ASN A 1 242 ? 16.026 11.657 -27.289 1.00 81.62 242 ASN A O 1
ATOM 1976 N N . TYR A 1 243 ? 14.020 11.014 -26.512 1.00 77.38 243 TYR A N 1
ATOM 1977 C CA . TYR A 1 243 ? 13.673 12.312 -25.919 1.00 77.38 243 TYR A CA 1
ATOM 1978 C C . TYR A 1 243 ? 14.109 12.477 -24.458 1.00 77.38 243 TYR A C 1
ATOM 1980 O O . TYR A 1 243 ? 13.950 13.566 -23.901 1.00 77.38 243 TYR A O 1
ATOM 1988 N N . TYR A 1 244 ? 14.700 11.453 -23.832 1.00 77.31 244 TYR A N 1
ATOM 1989 C CA . TYR A 1 244 ? 15.088 11.481 -22.416 1.00 77.31 244 TYR A CA 1
ATOM 1990 C C . TYR A 1 244 ? 15.955 12.699 -22.047 1.00 77.31 244 TYR A C 1
ATOM 1992 O O . TYR A 1 244 ? 15.695 13.377 -21.055 1.00 77.31 244 TYR A O 1
ATOM 2000 N N . TYR A 1 245 ? 16.965 13.025 -22.861 1.00 77.25 245 TYR A N 1
ATOM 2001 C CA . TYR A 1 245 ? 17.835 14.185 -22.613 1.00 77.25 245 TYR A CA 1
ATOM 2002 C C . TYR A 1 245 ? 17.252 15.507 -23.116 1.00 77.25 245 TYR A C 1
ATOM 2004 O O . TYR A 1 245 ? 17.746 16.575 -22.745 1.00 77.25 245 TYR A O 1
ATOM 2012 N N . ASP A 1 246 ? 16.233 15.454 -23.969 1.00 74.00 246 ASP A N 1
ATOM 2013 C CA . ASP A 1 246 ? 15.635 16.636 -24.580 1.00 74.00 246 ASP A CA 1
ATOM 2014 C C . ASP A 1 246 ? 14.516 17.220 -23.720 1.00 74.00 246 ASP A C 1
ATOM 2016 O O . ASP A 1 246 ? 14.346 18.438 -23.704 1.00 74.00 246 ASP A O 1
ATOM 2020 N N . ILE A 1 247 ? 13.834 16.395 -22.917 1.00 68.25 247 ILE A N 1
ATOM 2021 C CA . ILE A 1 247 ? 12.720 16.834 -22.065 1.00 68.25 247 ILE A CA 1
ATOM 2022 C C . ILE A 1 247 ? 13.121 17.941 -21.075 1.00 68.25 247 ILE A C 1
ATOM 2024 O O . ILE A 1 247 ? 12.326 18.831 -20.770 1.00 68.25 247 ILE A O 1
ATOM 2028 N N . THR A 1 248 ? 14.375 17.925 -20.610 1.00 66.44 248 THR A N 1
ATOM 2029 C CA . THR A 1 248 ? 14.929 18.919 -19.678 1.00 66.44 248 THR A CA 1
ATOM 2030 C C . THR A 1 248 ? 15.576 20.119 -20.366 1.00 66.44 248 THR A C 1
ATOM 2032 O O . THR A 1 248 ? 15.970 21.072 -19.693 1.00 66.44 248 THR A O 1
ATOM 2035 N N . LYS A 1 249 ? 15.742 20.103 -21.693 1.00 75.75 249 LYS A N 1
ATOM 2036 C CA . LYS A 1 249 ? 16.377 21.216 -22.405 1.00 75.75 249 LYS A CA 1
ATOM 2037 C C . LYS A 1 249 ? 15.373 22.345 -22.608 1.00 75.75 249 LYS A C 1
ATOM 2039 O O . LYS A 1 249 ? 14.249 22.115 -23.033 1.00 75.75 249 LYS A O 1
ATOM 2044 N N . ARG A 1 250 ? 15.824 23.582 -22.370 1.00 68.81 250 ARG A N 1
ATOM 2045 C CA . ARG A 1 250 ? 15.154 24.824 -22.812 1.00 68.81 250 ARG A CA 1
ATOM 2046 C C . ARG A 1 250 ? 13.676 24.948 -22.400 1.00 68.81 250 ARG A C 1
ATOM 2048 O O . ARG A 1 250 ? 12.895 25.511 -23.146 1.00 68.81 250 ARG A O 1
ATOM 2055 N N . GLY A 1 251 ? 13.286 24.401 -21.246 1.00 68.75 251 GLY A N 1
ATOM 2056 C CA . GLY A 1 251 ? 11.887 24.445 -20.801 1.00 68.75 251 GLY A CA 1
ATOM 2057 C C . GLY A 1 251 ? 10.930 23.609 -21.659 1.00 68.75 251 GLY A C 1
ATOM 2058 O O . GLY A 1 251 ? 9.721 23.792 -21.554 1.00 68.75 251 GLY A O 1
ATOM 2059 N N . PHE A 1 252 ? 11.435 22.671 -22.473 1.00 70.75 252 PHE A N 1
ATOM 2060 C CA . PHE A 1 252 ? 10.632 21.879 -23.408 1.00 70.75 252 PHE A CA 1
ATOM 2061 C C . PHE A 1 252 ? 9.410 21.242 -22.743 1.00 70.75 252 PHE A C 1
ATOM 2063 O O . PHE A 1 252 ? 8.314 21.341 -23.284 1.00 70.75 252 PHE A O 1
ATOM 2070 N N . ALA A 1 253 ? 9.564 20.633 -21.563 1.00 68.88 253 ALA A N 1
ATOM 2071 C CA . ALA A 1 253 ? 8.432 20.068 -20.832 1.00 68.88 253 ALA A CA 1
ATOM 2072 C C . ALA A 1 253 ? 7.391 21.132 -20.430 1.00 68.88 253 ALA A C 1
ATOM 2074 O O . ALA A 1 253 ? 6.196 20.905 -20.590 1.00 68.88 253 ALA A O 1
ATOM 2075 N N . GLN A 1 254 ? 7.832 22.301 -19.956 1.00 70.75 254 GLN A N 1
ATOM 2076 C CA . GLN A 1 254 ? 6.955 23.397 -19.520 1.00 70.75 254 GLN A CA 1
ATOM 2077 C C . GLN A 1 254 ? 6.188 24.027 -20.688 1.00 70.75 254 GLN A C 1
ATOM 2079 O O . GLN A 1 254 ? 5.033 24.404 -20.519 1.00 70.75 254 GLN A O 1
ATOM 2084 N N . GLU A 1 255 ? 6.796 24.107 -21.872 1.00 72.62 255 GLU A N 1
ATOM 2085 C CA . GLU A 1 255 ? 6.144 24.638 -23.074 1.00 72.62 255 GLU A CA 1
ATOM 2086 C C . GLU A 1 255 ? 5.276 23.582 -23.778 1.00 72.62 255 GLU A C 1
ATOM 2088 O O . GLU A 1 255 ? 4.143 23.846 -24.186 1.00 72.62 255 GLU A O 1
ATOM 2093 N N . THR A 1 256 ? 5.793 22.359 -23.913 1.00 67.44 256 THR A N 1
ATOM 2094 C CA . THR A 1 256 ? 5.206 21.326 -24.776 1.00 67.44 256 THR A CA 1
ATOM 2095 C C . THR A 1 256 ? 4.119 20.530 -24.071 1.00 67.44 256 THR A C 1
ATOM 2097 O O . THR A 1 256 ? 3.097 20.250 -24.693 1.00 67.44 256 THR A O 1
ATOM 2100 N N . VAL A 1 257 ? 4.288 20.166 -22.793 1.00 69.81 257 VAL A N 1
ATOM 2101 C CA . VAL A 1 257 ? 3.321 19.297 -22.095 1.00 69.81 257 VAL A CA 1
ATOM 2102 C C . VAL A 1 257 ? 1.954 19.977 -21.954 1.00 69.81 257 VAL A C 1
ATOM 2104 O O . VAL A 1 257 ? 0.976 19.379 -22.407 1.00 69.81 257 VAL A O 1
ATOM 2107 N N . PRO A 1 258 ? 1.835 21.226 -21.452 1.00 71.19 258 PRO A N 1
ATOM 2108 C CA . PRO A 1 258 ? 0.541 21.906 -21.399 1.00 71.19 258 PRO A CA 1
ATOM 2109 C C . PRO A 1 258 ? -0.060 22.076 -22.795 1.00 71.19 258 PRO A C 1
ATOM 2111 O O . PRO A 1 258 ? -1.225 21.750 -23.007 1.00 71.19 258 PRO A O 1
ATOM 2114 N N . SER A 1 259 ? 0.748 22.505 -23.771 1.00 68.00 259 SER A N 1
ATOM 2115 C CA . SER A 1 259 ? 0.297 22.689 -25.153 1.00 68.00 259 SER A CA 1
ATOM 2116 C C . SER A 1 259 ? -0.273 21.397 -25.741 1.00 68.00 259 SER A C 1
ATOM 2118 O O . SER A 1 259 ? -1.366 21.406 -26.300 1.00 68.00 259 SER A O 1
ATOM 2120 N N . LYS A 1 260 ? 0.399 20.255 -25.568 1.00 67.75 260 LYS A N 1
ATOM 2121 C CA . LYS A 1 260 ? -0.052 18.957 -26.093 1.00 67.75 260 LYS A CA 1
ATOM 2122 C C . LYS A 1 260 ? -1.261 18.381 -25.354 1.00 67.75 260 LYS A C 1
ATOM 2124 O O . LYS A 1 260 ? -2.133 17.828 -26.021 1.00 67.75 260 LYS A O 1
ATOM 2129 N N . ILE A 1 261 ? -1.338 18.538 -24.030 1.00 64.88 261 ILE A N 1
ATOM 2130 C CA . ILE A 1 261 ? -2.489 18.093 -23.225 1.00 64.88 261 ILE A CA 1
ATOM 2131 C C . ILE A 1 261 ? -3.732 18.920 -23.573 1.00 64.88 261 ILE A C 1
ATOM 2133 O O . ILE A 1 261 ? -4.773 18.352 -23.889 1.00 64.88 261 ILE A O 1
ATOM 2137 N N . PHE A 1 262 ? -3.626 20.253 -23.578 1.00 63.75 262 PHE A N 1
ATOM 2138 C CA . PHE A 1 262 ? -4.776 21.131 -23.816 1.00 63.75 262 PHE A CA 1
ATOM 2139 C C . PHE A 1 262 ? -5.189 21.216 -25.289 1.00 63.75 262 PHE A C 1
ATOM 2141 O O . PHE A 1 262 ? -6.357 21.464 -25.574 1.00 63.75 262 PHE A O 1
ATOM 2148 N N . SER A 1 263 ? -4.270 20.989 -26.233 1.00 69.19 263 SER A N 1
ATOM 2149 C CA . SER A 1 263 ? -4.616 20.946 -27.663 1.00 69.19 263 SER A CA 1
ATOM 2150 C C . SER A 1 263 ? -5.202 19.609 -28.117 1.00 69.19 263 SER A C 1
ATOM 2152 O O . SER A 1 263 ? -5.736 19.538 -29.220 1.00 69.19 263 SER A O 1
ATOM 2154 N N . GLY A 1 264 ? -5.037 18.530 -27.342 1.00 59.06 264 GLY A N 1
ATOM 2155 C CA . GLY A 1 264 ? -5.360 17.165 -27.779 1.00 59.06 264 GLY A CA 1
ATOM 2156 C C . GLY A 1 264 ? -4.477 16.638 -28.925 1.00 59.06 264 GLY A C 1
ATOM 2157 O O . GLY A 1 264 ? -4.598 15.479 -29.310 1.00 59.06 264 GLY A O 1
ATOM 2158 N N . ALA A 1 265 ? -3.545 17.444 -29.446 1.00 62.12 265 ALA A N 1
ATOM 2159 C CA . ALA A 1 265 ? -2.684 17.124 -30.589 1.00 62.12 265 ALA A CA 1
ATOM 2160 C C . ALA A 1 265 ? -1.379 16.397 -30.194 1.00 62.12 265 ALA A C 1
ATOM 2162 O O . ALA A 1 265 ? -0.411 16.360 -30.964 1.00 62.12 265 ALA A O 1
ATOM 2163 N N . GLY A 1 266 ? -1.292 15.911 -28.952 1.00 52.81 266 GLY A N 1
ATOM 2164 C CA . GLY A 1 266 ? -0.187 15.082 -28.452 1.00 52.81 266 GLY A CA 1
ATOM 2165 C C . GLY A 1 266 ? -0.402 13.584 -28.641 1.00 52.81 266 GLY A C 1
ATOM 2166 O O . GLY A 1 266 ? 0.558 12.822 -28.580 1.00 52.81 266 GLY A O 1
ATOM 2167 N N . TYR A 1 267 ? -1.642 13.170 -28.886 1.00 53.56 267 TYR A N 1
ATOM 2168 C CA . TYR A 1 267 ? -1.996 11.774 -29.091 1.00 53.56 267 TYR A CA 1
ATOM 2169 C C . TYR A 1 267 ? -1.882 11.426 -30.573 1.00 53.56 267 TYR A C 1
ATOM 2171 O O . TYR A 1 267 ? -2.184 12.252 -31.438 1.00 53.56 267 TYR A O 1
ATOM 2179 N N . LEU A 1 268 ? -1.429 10.208 -30.878 1.00 53.31 268 LEU A N 1
ATOM 2180 C CA . LEU A 1 268 ? -1.461 9.712 -32.250 1.00 53.31 268 LEU A CA 1
ATOM 2181 C C . LEU A 1 268 ? -2.920 9.747 -32.732 1.00 53.31 268 LEU A C 1
ATOM 2183 O O . LEU A 1 268 ? -3.783 9.200 -32.038 1.00 53.31 268 LEU A O 1
ATOM 2187 N N . PRO A 1 269 ? -3.219 10.389 -33.875 1.00 58.38 269 PRO A N 1
ATOM 2188 C CA . PRO A 1 269 ? -4.561 10.343 -34.427 1.00 58.38 269 PRO A CA 1
ATOM 2189 C C . PRO A 1 269 ? -4.922 8.882 -34.689 1.00 58.38 269 PRO A C 1
ATOM 2191 O O . PRO A 1 269 ? -4.091 8.100 -35.162 1.00 58.38 269 PRO A O 1
ATOM 2194 N N . PHE A 1 270 ? -6.157 8.501 -34.364 1.00 56.78 270 PHE A N 1
ATOM 2195 C CA . PHE A 1 270 ? -6.655 7.197 -34.774 1.00 56.78 270 PHE A CA 1
ATOM 2196 C C . PHE A 1 270 ? -6.551 7.098 -36.301 1.00 56.78 270 PHE A C 1
ATOM 2198 O O . PHE A 1 270 ? -6.955 8.042 -36.983 1.00 56.78 270 PHE A O 1
ATOM 2205 N N . PRO A 1 271 ? -6.016 5.992 -36.846 1.00 67.50 271 PRO A N 1
ATOM 2206 C CA . PRO A 1 271 ? -6.028 5.776 -38.282 1.00 67.50 271 PRO A CA 1
ATOM 2207 C C . PRO A 1 271 ? -7.451 5.894 -38.833 1.00 67.50 271 PRO A C 1
ATOM 2209 O O . PRO A 1 271 ? -8.410 5.430 -38.202 1.00 67.50 271 PRO A O 1
ATOM 2212 N N . ASP A 1 272 ? -7.582 6.477 -40.022 1.00 66.75 272 ASP A N 1
ATOM 2213 C CA . ASP A 1 272 ? -8.872 6.600 -40.692 1.00 66.75 272 ASP A CA 1
ATOM 2214 C C . ASP A 1 272 ? -9.540 5.220 -40.829 1.00 66.75 272 ASP A C 1
ATOM 2216 O O . ASP A 1 272 ? -8.931 4.241 -41.266 1.00 66.75 272 ASP A O 1
ATOM 2220 N N . GLY A 1 273 ? -10.804 5.124 -40.405 1.00 67.94 273 GLY A N 1
ATOM 2221 C CA . GLY A 1 273 ? -11.581 3.877 -40.413 1.00 67.94 273 GLY A CA 1
ATOM 2222 C C . GLY A 1 273 ? -11.560 3.070 -39.107 1.00 67.94 273 GLY A C 1
ATOM 2223 O O . GLY A 1 273 ? -12.283 2.070 -39.000 1.00 67.94 273 GLY A O 1
ATOM 2224 N N . VAL A 1 274 ? -10.811 3.496 -38.084 1.00 60.31 274 VAL A N 1
ATOM 2225 C CA . VAL A 1 274 ? -10.934 2.929 -36.733 1.00 60.31 274 VAL A CA 1
ATOM 2226 C C . VAL A 1 274 ? -12.215 3.454 -36.086 1.00 60.31 274 VAL A C 1
ATOM 2228 O O . VAL A 1 274 ? -12.324 4.612 -35.698 1.00 60.31 274 VAL A O 1
ATOM 2231 N N . SER A 1 275 ? -13.218 2.585 -35.973 1.00 59.38 275 SER A N 1
ATOM 2232 C CA . SER A 1 275 ? -14.438 2.894 -35.230 1.00 59.38 275 SER A CA 1
ATOM 2233 C C . SER A 1 275 ? -14.136 2.876 -33.723 1.00 59.38 275 SER A C 1
ATOM 2235 O O . SER A 1 275 ? -13.694 1.837 -33.227 1.00 59.38 275 SER A O 1
ATOM 2237 N N . PRO A 1 276 ? -14.445 3.948 -32.965 1.00 48.97 276 PRO A N 1
ATOM 2238 C CA . PRO A 1 276 ? -14.285 3.973 -31.506 1.00 48.97 276 PRO A CA 1
ATOM 2239 C C . PRO A 1 276 ? -15.075 2.868 -30.788 1.00 48.97 276 PRO A C 1
ATOM 2241 O O . PRO A 1 276 ? -14.770 2.500 -29.659 1.00 48.97 276 PRO A O 1
ATOM 2244 N N . THR A 1 277 ? -16.094 2.309 -31.451 1.00 51.12 277 THR A N 1
ATOM 2245 C CA . THR A 1 277 ? -16.923 1.213 -30.936 1.00 51.12 277 THR A CA 1
ATOM 2246 C C . THR A 1 277 ? -16.419 -0.176 -31.337 1.00 51.12 277 THR A C 1
ATOM 2248 O O . THR A 1 277 ? -16.904 -1.169 -30.798 1.00 51.12 277 THR A O 1
ATOM 2251 N N . ARG A 1 278 ? -15.444 -0.279 -32.253 1.00 45.84 278 ARG A N 1
ATOM 2252 C CA . ARG A 1 278 ? -14.783 -1.535 -32.650 1.00 45.84 278 ARG A CA 1
ATOM 2253 C C . ARG A 1 278 ? -13.563 -1.809 -31.765 1.00 45.84 278 ARG A C 1
ATOM 2255 O O . ARG A 1 278 ? -12.444 -1.940 -32.252 1.00 45.84 278 ARG A O 1
ATOM 2262 N N . SER A 1 279 ? -13.766 -1.957 -30.459 1.00 43.12 279 SER A N 1
ATOM 2263 C CA . SER A 1 279 ? -12.790 -2.723 -29.678 1.00 43.12 279 SER A CA 1
ATOM 2264 C C . SER A 1 279 ? -12.966 -4.197 -30.044 1.00 43.12 279 SER A C 1
ATOM 2266 O O . SER A 1 279 ? -14.052 -4.746 -29.858 1.00 43.12 279 SER A O 1
ATOM 2268 N N . LYS A 1 280 ? -11.917 -4.844 -30.572 1.00 42.50 280 LYS A N 1
ATOM 2269 C CA . LYS A 1 280 ? -11.912 -6.282 -30.924 1.00 42.50 280 LYS A CA 1
ATOM 2270 C C . LYS A 1 280 ? -12.220 -7.214 -29.735 1.00 42.50 280 LYS A C 1
ATOM 2272 O O . LYS A 1 280 ? -12.386 -8.406 -29.953 1.00 42.50 280 LYS A O 1
ATOM 2277 N N . TYR A 1 281 ? -12.329 -6.679 -28.516 1.00 37.31 281 TYR A N 1
ATOM 2278 C CA . TYR A 1 281 ? -12.568 -7.429 -27.280 1.00 37.31 281 TYR A CA 1
ATOM 2279 C C . TYR A 1 281 ? -13.793 -6.946 -26.489 1.00 37.31 281 TYR A C 1
ATOM 2281 O O . TYR A 1 281 ? -13.875 -7.173 -25.283 1.00 37.31 281 TYR A O 1
ATOM 2289 N N . ARG A 1 282 ? -14.760 -6.272 -27.129 1.00 31.33 282 ARG A N 1
ATOM 2290 C CA . ARG A 1 282 ? -16.019 -5.922 -26.457 1.00 31.33 282 ARG A CA 1
ATOM 2291 C C . ARG A 1 282 ? -16.894 -7.175 -26.313 1.00 31.33 282 ARG A C 1
ATOM 2293 O O . ARG A 1 282 ? -17.674 -7.487 -27.205 1.00 31.33 282 ARG A O 1
ATOM 2300 N N . TRP A 1 283 ? -16.745 -7.872 -25.191 1.00 32.53 283 TRP A N 1
ATOM 2301 C CA . TRP A 1 283 ? -17.787 -8.747 -24.660 1.00 32.53 283 TRP A CA 1
ATOM 2302 C C . TRP A 1 283 ? -18.875 -7.846 -24.060 1.00 32.53 283 TRP A C 1
ATOM 2304 O O . TRP A 1 283 ? -18.632 -7.150 -23.071 1.00 32.53 283 TRP A O 1
ATOM 2314 N N . LEU A 1 284 ? -20.020 -7.777 -24.741 1.00 38.09 284 LEU A N 1
ATOM 2315 C CA . LEU A 1 284 ? -21.317 -7.564 -24.098 1.00 38.09 284 LEU A CA 1
ATOM 2316 C C . LEU A 1 284 ? -21.894 -8.944 -23.793 1.00 38.09 284 LEU A C 1
ATOM 2318 O O . LEU A 1 284 ? -21.721 -9.827 -24.666 1.00 38.09 284 LEU A O 1
#

Secondary structure (DSSP, 8-state):
--GGGTTS-TTS-SSGGGGTT-B--S-HHHHHHHHTTPEE--TTSHHHHHHHHHHHHHHHHHHHHTTT-GGGEEEEEEEEPTTS-EEEEEEEE---TTSTTTHHHHHTT--SEEEEEEEE-TTTTT--EEEE-TTS-EEEESS-GGGGEEEEEEEEESSTT--GGG-EEE-GGGHHHHHHHHHHHHHHHHHHHHTS-HHHHHHHHHHIIIIITTHHHHHHHT-HHHHHHHS-TT---HHHHHHTTTTTSTTHHHHHHHHHHHHSTTSPPPPTT--TT--TT---

Sequence (284 aa):
MQRVLWGKRQDGYILNSQDRYRCRIHDQDFLDSIVNQVEELDPDGPEHGAFNQYNAAAELLAFLDHYDCRLGLGDTGPYELPDGKLLILRDLFVNEEVFHWSDVCEDAGLPHVYTLALVIDPEIMSLEEIRVNDISTTFTRPKNYLQAVVGGAVFAREKWDTPMGEVYNIPIEDLGDHLGRVQTATLKLYTKTSKMCRRDLIWNGQYVYYIDMILPHMRKAGTYEKACRDYDLWEIDQRVANYYYDITKRGFAQETVPSKIFSGAGYLPFPDGVSPTRSKYRWL

Foldseek 3Di:
DQPLPQCDAPVGDRFCVVVVQAQARDDPVLVCVVVVQKDFADLPDPLLVLQVLLVVLLQLLLCLLLVNDLLQKAWHGQDQDPVRWTKIKMKGQRADPVQPLSVLLVVLVAARIKIKIFTFDCVVLVWPDWHQGRSRDIATVVGDRSSRGGIMWMWGHRDSGRDSVRIDTDDSVNSVSVSVSSVSSSVSSCVVQVPDDPVVSVLSNVCSVQVVVCVSVCVVVVCPVVCCPVVVVSDDPPVNVVCPVVCPPPCCVVPPVVVCVVVVVVDDPDPPPDDPPPPVPDDD

pLDDT: mean 85.9, std 14.95, range [31.33, 98.56]

Radius of gyration: 21.05 Å; chains: 1; bounding box: 47×42×66 Å

=== Feature glossary ===
The record interleaves many kinds of information about one protein. Here is each kind framed as the question it answers.

Q: What does the local fold look like, residue by residue?
A: A 3Di character summarizes, for each residue, the relative orientation of the Cα frame of its nearest spatial neighbor. Because it encodes fold topology rather than chemistry, 3Di alignments detect remote structural similarity that sequence alignment misses.

Q: Which residues are in helices, strands, or loops?
A: Secondary structure is the local, repeating backbone conformation. DSSP classifies it into eight states by reading the hydrogen-bond network: three helix types (H, G, I), two β types (E, B), two non-regular types (T, S), and unstructured coil (-).

Q: How big and how compact is the whole molecule?
A: Three whole-structure scalars: the radius of gyration (RMS distance of Cα from centroid, in Å), the count of Cα–Cα contacts (pairs closer than 8 Å and separated by more than four residues in sequence — i.e. tertiary, not local, contacts), and the bounding-box dimensions. Together they distinguish compact globular folds from extended fibres or disordered chains.

Q: How confident is the AlphaFold model at each residue?
A: For AlphaFold models, the B-factor field carries pLDDT — the model's own estimate of local accuracy on a 0–100 scale. Regions with pLDDT<50 should be treated as essentially unmodeled; they often correspond to intrinsically disordered segments.

Q: What family and function is it annotated with?
A: Functional annotations link the protein to curated databases. InterPro entries identify conserved domains and families by matching the sequence against member-database signatures (Pfam, PROSITE, CDD, …). Gene Ontology (GO) terms describe molecular function, biological process, and cellular component in a controlled vocabulary. CATH places the structure in a hierarchical fold classification (Class/Architecture/Topology/Homologous-superfamily). The organism is the source species.

Q: What known structures does this most resemble?
A: Nearest PDB neighbors are the top structural matches found by Foldseek when searching this structure against the entire Protein Data Bank. Each hit reports a TM-score (0 to 1; >0.5 almost always implies the same fold) and an E-value. These are *structural* homologs — they may share no detectable sequence similarity.

Q: Which residues are buried vs exposed?
A: Solvent-accessible surface area (SASA) is the area in Å² traced out by the centre of a 1.4 Å probe sphere (a water molecule) rolled over the protein's van der Waals surface (Shrake–Rupley / Lee–Richards construction). Buried residues have near-zero SASA; fully exposed residues can exceed 200 Å². The total SASA scales roughly with the number of surface residues.

Q: What are the backbone torsion angles?
A: φ (phi) and ψ (psi) are the two rotatable backbone dihedrals per residue: φ is the C(i-1)–N–Cα–C torsion, ψ is the N–Cα–C–N(i+1) torsion, both in degrees on (−180°, 180°]. α-helical residues cluster near (−60°, −45°); β-strand residues near (−120°, +130°). A Ramachandran plot is simply a scatter of (φ, ψ) for every residue.

Q: Are the domains correctly placed relative to each other?
A: Predicted aligned error is AlphaFold's pairwise confidence. Unlike pLDDT (per-residue), PAE is per-residue-pair and captures whether two parts of the structure are correctly placed relative to each other. Units are ångströms of expected positional error.

Q: What if only a Cα trace is available?
A: P-SEA three-state annotation labels each residue as helix, strand, or coil based purely on the geometry of the Cα trace. It serves as a fallback when the full backbone (and thus DSSP) is unavailable.

Q: What is the amino-acid chain?
A: This is the polypeptide sequence — one letter per residue, N-terminus first. Length ranges from a few dozen residues for small domains to over a thousand for large multi-domain proteins.

Q: What do the rendered images show?
A: The six renders are orthographic views along the three Cartesian axes in both directions. Representation (cartoon, sticks, or surface) and color scheme (sequence-rainbow or by-chain) vary across proteins so the training set covers all the common visualization conventions.

Q: What do the diagnostic plots show?
A: Plot images: a contact map (which residues are close in 3D, as an N×N binary image), a Ramachandran scatter (backbone torsion angles, revealing secondary-structure composition at a glance), and — for AlphaFold structures — a PAE heatmap (pairwise prediction confidence).

Q: How mobile is each atom in the crystal?
A: B-factor (Debye–Waller factor) reflects atomic displacement in the crystal lattice. It is an experimental observable (units Å²), not a prediction; low values mean the atom is pinned down, high values mean it moves or is heterogeneous across the crystal.

Q: Where is each backbone atom in 3D?
A: The mmCIF table is the protein's shape written out atom by atom. For each backbone N, Cα, C, and carbonyl O, it records an (x, y, z) coordinate triple in Å plus the residue type, chain letter, and residue number.